Protein AF-A0A519LI03-F1 (afdb_monomer)

Radius of gyration: 17.53 Å; Cα contacts (8 Å, |Δi|>4): 211; chains: 1; bounding box: 43×40×38 Å

Secondary structure (DSSP, 8-state):
-------EEESS--HHHHHHHHHHHHHHHTS---EEEESSSPPPHHHHHHTT--EEEE-----TT-TT-------SPEEETTEEEEPPPB-TTT--B--HHHHHHS-HHHHHHHHHHHHTTSS-------GGGGS-TTTTT----HHHHTT-THHHHHHHHHHHHHHHHTT-----HHHHH-

Foldseek 3Di:
DPPAADEAEDDPDDLVVCLVVQVVVCVVVVDHHQEYEYEDDDDDPVSVVVSRHQEYEYDDDPVVPDPPDQPPDDQDFDADPRHTYHYFDAQPPVRHTLEQLCLQPDDLVVVVVSQVNSVVPHVHHDHDHDPQQQDQCVVVVPPDDPSSNRCGHPSSVVSVVVNVVVCVVVVPDDDHPVVVVD

pLDDT: mean 86.94, std 11.8, range [45.0, 97.75]

Sequence (182 aa):
AQGHEIAFYNKNSSSSQIEETKRSAEDFLEKQIRGIRQKEFKIGESDLKLMGFNYISNIDHADILFPFKRLKRDSAITEENGISIVPESISPYSQLPYNDFVFQALPMKYYQNMVFETLKKDDFVLVYLDVWQFTDVKKYNFKVPFFRSLNCGKRMEDKLEAFLNWINENEMATSRMKDYIF

Mean predicted aligned error: 5.95 Å

Solvent-accessible surface area (backbone atoms only — not comparable to full-atom values): 11059 Å² total; per-residue (Å²): 134,89,80,74,86,65,60,48,76,45,83,70,69,54,73,68,57,50,48,54,50,47,51,55,49,27,67,74,65,75,43,89,56,42,37,38,31,30,50,86,52,73,77,58,65,70,61,43,43,76,71,53,36,46,33,39,35,47,50,69,88,76,63,85,84,51,96,80,63,82,75,85,77,62,78,64,72,44,73,54,99,84,27,39,38,40,53,60,36,56,25,82,83,82,68,45,54,42,37,43,65,49,65,52,70,49,58,66,71,61,51,54,50,41,52,55,60,25,54,75,76,35,96,64,79,59,74,48,78,58,76,71,45,54,41,51,47,75,84,69,67,55,94,63,60,68,82,77,58,49,56,34,8,71,56,33,48,57,50,50,50,54,50,53,50,50,38,58,77,66,70,54,89,83,76,54,70,72,71,70,78,102

Nearest PDB structures (foldseek):
  6b1n-assembly2_B  TM=5.420E-01  e=1.188E+00  Homo sapiens
  7z3o-assembly1_D  TM=5.474E-01  e=1.756E+00  Thermochaetoides thermophila DSM 1495
  5ey4-assembly1_A  TM=4.802E-01  e=1.444E+00  Homo sapiens
  8vaj-assembly1_A  TM=5.084E-01  e=3.597E+00  Homo sapiens
  6lg0-assembly1_B  TM=4.317E-01  e=7.863E+00  Scutellaria baicalensis

Structure (mmCIF, N/CA/C/O backbone):
data_AF-A0A519LI03-F1
#
_entry.id   AF-A0A519LI03-F1
#
loop_
_atom_site.group_PDB
_atom_site.id
_atom_site.type_symbol
_atom_site.label_atom_id
_atom_site.label_alt_id
_atom_site.label_comp_id
_atom_site.label_asym_id
_atom_site.label_entity_id
_atom_site.label_seq_id
_atom_site.pdbx_PDB_ins_code
_atom_site.Cartn_x
_atom_site.Cartn_y
_atom_site.Cartn_z
_atom_site.occupancy
_atom_site.B_iso_or_equiv
_atom_site.auth_seq_id
_atom_site.auth_comp_id
_atom_site.auth_asym_id
_atom_site.auth_atom_id
_atom_site.pdbx_PDB_model_num
ATOM 1 N N . ALA A 1 1 ? -16.200 7.951 -8.252 1.00 62.25 1 ALA A N 1
ATOM 2 C CA . ALA A 1 1 ? -16.730 7.394 -9.517 1.00 62.25 1 ALA A CA 1
ATOM 3 C C . ALA A 1 1 ? -16.128 6.026 -9.872 1.00 62.25 1 ALA A C 1
ATOM 5 O O . ALA A 1 1 ? -16.895 5.113 -10.113 1.00 62.25 1 ALA A O 1
ATOM 6 N N . GLN A 1 2 ? -14.804 5.828 -9.827 1.00 86.38 2 GLN A N 1
ATOM 7 C CA . GLN A 1 2 ? -14.123 4.604 -10.310 1.00 86.38 2 GLN A CA 1
ATOM 8 C C . GLN A 1 2 ? -14.175 3.365 -9.381 1.00 86.38 2 GLN A C 1
ATOM 10 O O . GLN A 1 2 ? -13.392 2.439 -9.524 1.00 86.38 2 GLN A O 1
ATOM 15 N N . GLY A 1 3 ? -15.050 3.344 -8.372 1.00 87.19 3 GLY A N 1
ATOM 16 C CA . GLY A 1 3 ? -15.191 2.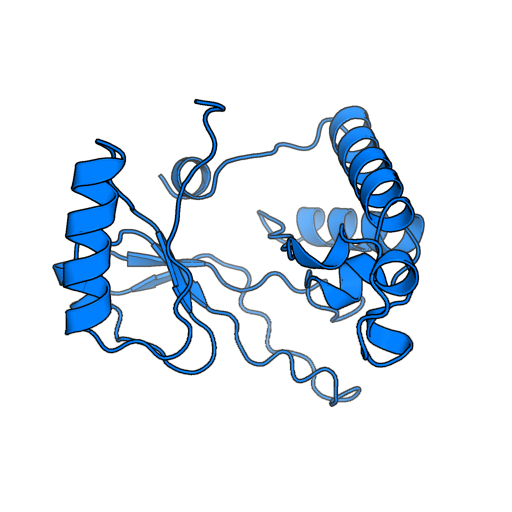184 -7.474 1.00 87.19 3 GLY A CA 1
ATOM 17 C C . GLY A 1 3 ? -14.044 1.922 -6.480 1.00 87.19 3 GLY A C 1
ATOM 18 O O . GLY A 1 3 ? -14.178 1.003 -5.669 1.00 87.19 3 GLY A O 1
ATOM 19 N N . HIS A 1 4 ? -12.969 2.722 -6.489 1.00 91.75 4 HIS A N 1
ATOM 20 C CA . HIS A 1 4 ? -11.888 2.636 -5.500 1.00 91.75 4 HIS A CA 1
ATOM 21 C C . HIS A 1 4 ? -12.377 2.931 -4.078 1.00 91.75 4 HIS A C 1
ATOM 23 O O . HIS A 1 4 ? -13.255 3.773 -3.859 1.00 91.75 4 HIS A O 1
ATOM 29 N N . GLU A 1 5 ? -11.790 2.220 -3.120 1.00 93.38 5 GLU A N 1
ATOM 30 C CA . GLU A 1 5 ? -11.959 2.490 -1.698 1.00 93.38 5 GLU A CA 1
ATOM 31 C C . GLU A 1 5 ? -11.186 3.750 -1.294 1.00 93.38 5 GLU A C 1
ATOM 33 O O . GLU A 1 5 ? -10.106 4.022 -1.814 1.00 93.38 5 GLU A O 1
ATOM 38 N N . ILE A 1 6 ? -11.754 4.510 -0.357 1.00 93.75 6 ILE A N 1
ATOM 39 C CA . ILE A 1 6 ? -11.100 5.654 0.270 1.00 93.75 6 ILE A CA 1
ATOM 40 C C . ILE A 1 6 ? -10.885 5.289 1.735 1.00 93.75 6 ILE A C 1
ATOM 42 O O . ILE A 1 6 ? -11.835 4.959 2.442 1.00 93.75 6 ILE A O 1
ATOM 46 N N . ALA A 1 7 ? -9.630 5.352 2.163 1.00 94.50 7 ALA A N 1
ATOM 47 C CA . ALA A 1 7 ? -9.194 5.129 3.532 1.00 94.50 7 ALA A CA 1
ATOM 48 C C . ALA A 1 7 ? -8.332 6.311 3.982 1.00 94.50 7 ALA A C 1
ATOM 50 O O . ALA A 1 7 ? -7.763 7.035 3.159 1.00 94.50 7 ALA A O 1
ATOM 51 N N . PHE A 1 8 ? -8.242 6.519 5.289 1.00 94.75 8 PHE A N 1
ATOM 52 C CA . PHE A 1 8 ? -7.463 7.617 5.850 1.00 94.75 8 PHE A CA 1
ATOM 53 C C . PHE A 1 8 ? -5.985 7.261 5.948 1.00 94.75 8 PHE A C 1
ATOM 55 O O . PHE A 1 8 ? -5.628 6.117 6.211 1.00 94.75 8 PHE A O 1
ATOM 62 N N . TYR A 1 9 ? -5.121 8.258 5.779 1.00 92.19 9 TYR A N 1
ATOM 63 C CA . TYR A 1 9 ? -3.693 8.143 6.055 1.00 92.19 9 TYR A CA 1
ATOM 64 C C . TYR A 1 9 ? -3.311 9.160 7.129 1.00 92.19 9 TYR A C 1
ATOM 66 O O . TYR A 1 9 ? -3.326 10.367 6.883 1.00 92.19 9 TYR A O 1
ATOM 74 N N . ASN A 1 10 ? -2.994 8.679 8.330 1.00 90.50 10 ASN A N 1
ATOM 75 C CA . ASN A 1 10 ? -2.644 9.533 9.457 1.00 90.50 10 ASN A CA 1
ATOM 76 C C . ASN A 1 10 ? -1.170 9.941 9.400 1.00 90.50 10 ASN A C 1
ATOM 78 O O . ASN A 1 10 ? -0.269 9.105 9.520 1.00 90.50 10 ASN A O 1
ATOM 82 N N . LYS A 1 11 ? -0.935 11.250 9.298 1.00 83.44 11 LYS A N 1
ATOM 83 C CA . LYS A 1 11 ? 0.391 11.869 9.328 1.00 83.44 11 LYS A CA 1
ATOM 84 C C . LYS A 1 11 ? 0.469 12.871 10.483 1.00 83.44 11 LYS A C 1
ATOM 86 O O . LYS A 1 11 ? 0.587 14.071 10.261 1.00 83.44 11 LYS A O 1
ATOM 91 N N . ASN A 1 12 ? 0.415 12.347 11.708 1.00 86.50 12 ASN A N 1
ATOM 92 C CA . ASN A 1 12 ? 0.531 13.097 12.966 1.00 86.50 12 ASN A CA 1
ATOM 93 C C . ASN A 1 12 ? -0.659 14.024 13.269 1.00 86.50 12 ASN A C 1
ATOM 95 O O . ASN A 1 12 ? -0.479 15.135 13.764 1.00 86.50 12 ASN A O 1
ATOM 99 N N . SER A 1 13 ? -1.875 13.560 12.984 1.00 87.69 13 SER A N 1
ATOM 100 C CA . SER A 1 13 ? -3.117 14.245 13.355 1.00 87.69 13 SER A CA 1
ATOM 101 C C . SER A 1 13 ? -3.612 13.804 14.733 1.00 87.69 13 SER A C 1
ATOM 103 O O . SER A 1 13 ? -3.406 12.658 15.144 1.00 87.69 13 SER A O 1
ATOM 105 N N . SER A 1 14 ? -4.285 14.709 15.447 1.00 90.06 14 SER A N 1
ATOM 106 C CA . SER A 1 14 ? -4.939 14.383 16.717 1.00 90.06 14 SER A CA 1
ATOM 107 C C . SER A 1 14 ? -6.225 13.574 16.500 1.00 90.06 14 SER A C 1
ATOM 109 O O . SER A 1 14 ? -6.810 13.584 15.417 1.00 90.06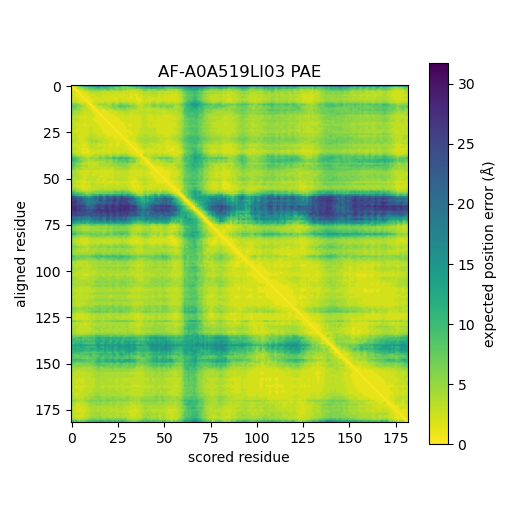 14 SER A O 1
ATOM 111 N N . SER A 1 15 ? -6.689 12.903 17.558 1.00 90.12 15 SER A N 1
ATOM 112 C CA . SER A 1 15 ? -7.949 12.144 17.563 1.00 90.12 15 SER A CA 1
ATOM 113 C C . SER A 1 15 ? -9.146 12.995 17.103 1.00 90.12 15 SER A C 1
ATOM 115 O O . SER A 1 15 ? -9.836 12.631 16.154 1.00 90.12 15 SER A O 1
ATOM 117 N N . SER A 1 16 ? -9.300 14.199 17.665 1.00 91.31 16 SER A N 1
ATOM 118 C CA . SER A 1 16 ? -10.381 15.125 17.294 1.00 91.31 16 SER A CA 1
ATOM 119 C C . SER A 1 16 ? -10.297 15.594 15.837 1.00 91.31 16 SER A C 1
ATOM 121 O O . SER A 1 16 ? -11.322 15.677 15.165 1.00 91.31 16 SER A O 1
ATOM 123 N N . GLN A 1 17 ? -9.088 15.850 15.319 1.00 93.12 17 GLN A N 1
ATOM 124 C CA . GLN A 1 17 ? -8.913 16.242 13.917 1.00 93.12 17 GLN A CA 1
ATOM 125 C C . GLN A 1 17 ? -9.329 15.121 12.965 1.00 93.12 17 GLN A C 1
ATOM 127 O O . GLN A 1 17 ? -9.935 15.388 11.928 1.00 93.12 17 GLN A O 1
ATOM 132 N N . ILE A 1 18 ? -8.998 13.871 13.300 1.00 93.50 18 ILE A N 1
ATOM 133 C CA . ILE A 1 18 ? -9.370 12.714 12.484 1.00 93.50 18 ILE A CA 1
ATOM 134 C C . ILE A 1 18 ? -10.880 12.526 12.481 1.00 93.50 18 ILE A C 1
ATOM 136 O O . ILE A 1 18 ? -11.438 12.315 11.410 1.00 93.50 18 ILE A O 1
ATOM 140 N N . GLU A 1 19 ? -11.538 12.651 13.629 1.00 93.81 19 GLU A N 1
ATOM 141 C CA . GLU A 1 19 ? -12.992 12.530 13.733 1.00 93.81 19 GLU A CA 1
ATOM 142 C C . GLU A 1 19 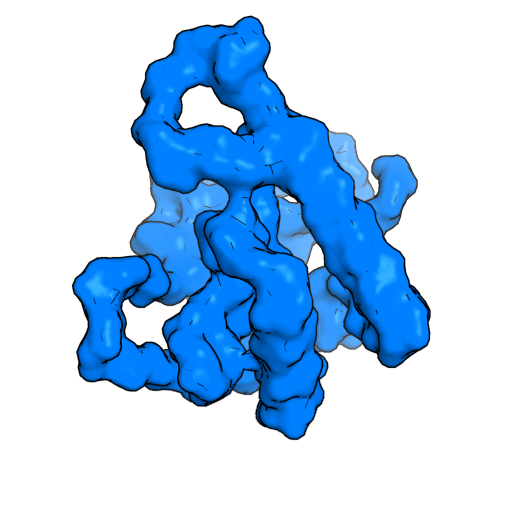? -13.723 13.610 12.915 1.00 93.81 19 GLU A C 1
ATOM 144 O O . GLU A 1 19 ? -14.582 13.289 12.090 1.00 93.81 19 GLU A O 1
ATOM 149 N N . GLU A 1 20 ? -13.334 14.881 13.062 1.00 94.81 20 GLU A N 1
ATOM 150 C CA . GLU A 1 20 ? -13.921 15.998 12.307 1.00 94.81 20 GLU A CA 1
ATOM 151 C C . GLU A 1 20 ? -13.685 15.853 10.795 1.00 94.81 20 GLU A C 1
ATOM 153 O O . GLU A 1 20 ? -14.598 16.046 9.982 1.00 94.81 20 GLU A O 1
ATOM 158 N N . THR A 1 21 ? -12.467 15.457 10.412 1.00 94.81 21 THR A N 1
ATOM 159 C CA . THR A 1 21 ? -12.111 15.233 9.006 1.00 94.81 21 THR A CA 1
ATOM 160 C C . THR A 1 21 ? -12.859 14.033 8.438 1.00 94.81 21 THR A C 1
ATOM 162 O O . THR A 1 21 ? -13.324 14.098 7.302 1.00 94.81 21 THR A O 1
ATOM 165 N N . LYS A 1 22 ? -13.010 12.950 9.212 1.00 95.25 22 LYS A N 1
ATOM 166 C CA . LYS A 1 22 ? -13.766 11.754 8.823 1.00 95.25 22 LYS A CA 1
ATOM 167 C C . LYS A 1 22 ? -15.208 12.119 8.543 1.00 95.25 22 LYS A C 1
ATOM 169 O O . LYS A 1 22 ? -15.672 11.855 7.442 1.00 95.25 22 LYS A O 1
ATOM 174 N N . ARG A 1 23 ? -15.865 12.809 9.474 1.00 95.00 23 ARG A N 1
ATOM 175 C CA . ARG A 1 23 ? -17.242 13.271 9.292 1.00 95.00 23 ARG A CA 1
ATOM 176 C C . ARG A 1 23 ? -17.387 14.133 8.037 1.00 95.00 23 ARG A C 1
ATOM 178 O O . ARG A 1 23 ? -18.213 13.832 7.188 1.00 95.00 23 ARG A O 1
ATOM 185 N N . SER A 1 24 ? -16.529 15.139 7.877 1.00 95.94 24 SER A N 1
ATOM 186 C CA . SER A 1 24 ? -16.571 16.033 6.711 1.00 95.94 24 SER A CA 1
ATOM 187 C C . SER A 1 24 ? -16.329 15.289 5.391 1.00 95.94 24 SER A C 1
ATOM 189 O O . SER A 1 24 ? -16.964 15.585 4.380 1.00 95.94 24 SER A O 1
ATOM 191 N N . ALA A 1 25 ? -15.413 14.318 5.385 1.00 95.19 25 ALA A N 1
ATOM 192 C CA . ALA A 1 25 ? -15.115 13.506 4.211 1.00 95.19 25 ALA A CA 1
ATOM 193 C C . ALA A 1 25 ? -16.252 12.528 3.887 1.00 95.19 25 ALA A C 1
ATOM 195 O O . ALA A 1 25 ? -16.589 12.376 2.718 1.00 95.19 25 ALA A O 1
ATOM 196 N N . GLU A 1 26 ? -16.850 11.886 4.890 1.00 95.56 26 GLU A N 1
ATOM 197 C CA . GLU A 1 26 ? -18.001 10.991 4.721 1.00 95.56 26 GLU A CA 1
ATOM 198 C C . GLU A 1 26 ? -19.232 11.758 4.219 1.00 95.56 26 GLU A C 1
ATOM 200 O O . GLU A 1 26 ? -19.890 11.283 3.292 1.00 95.56 26 GLU A O 1
ATOM 205 N N . ASP A 1 27 ? -19.477 12.962 4.747 1.00 96.06 27 ASP A N 1
ATOM 206 C CA . ASP A 1 27 ? -20.540 13.868 4.295 1.00 96.06 27 ASP A CA 1
ATOM 207 C C . ASP A 1 27 ? -20.319 14.298 2.833 1.00 96.06 27 ASP A C 1
ATOM 209 O O . ASP A 1 27 ? -21.246 14.279 2.027 1.00 96.06 27 ASP A O 1
ATOM 213 N N . PHE A 1 28 ? -19.081 14.638 2.457 1.00 94.94 28 PHE A N 1
ATOM 214 C CA . PHE A 1 28 ? -18.741 15.036 1.086 1.00 94.94 28 PHE A CA 1
ATOM 215 C C . PHE A 1 28 ? -18.779 13.871 0.084 1.00 94.94 28 PHE A C 1
ATOM 217 O O . PHE A 1 28 ? -19.153 14.050 -1.075 1.00 94.94 28 PHE A O 1
ATOM 224 N N . LEU A 1 29 ? -18.336 12.682 0.499 1.00 92.50 29 LEU A N 1
ATOM 225 C CA . LEU A 1 29 ? -18.250 11.498 -0.361 1.00 92.50 29 LEU A CA 1
ATOM 226 C C . LEU A 1 29 ? -19.555 10.700 -0.412 1.00 92.50 29 LEU A C 1
ATOM 228 O O . LEU A 1 29 ? -19.657 9.793 -1.245 1.00 92.50 29 LEU A O 1
ATOM 232 N N . GLU A 1 30 ? -20.491 10.992 0.496 1.00 93.00 30 GLU A N 1
ATOM 233 C CA . GLU A 1 30 ? -21.720 10.231 0.755 1.00 93.00 30 GLU A CA 1
ATOM 234 C C . GLU A 1 30 ? -21.436 8.734 0.979 1.00 93.00 30 GLU A C 1
ATOM 236 O O . GLU A 1 30 ? -22.182 7.843 0.560 1.00 93.00 30 GLU A O 1
ATOM 241 N N . LYS A 1 31 ? -20.286 8.432 1.593 1.00 91.06 31 LYS A N 1
ATOM 242 C CA . LYS A 1 31 ? -19.770 7.071 1.779 1.00 91.06 31 LYS A CA 1
ATOM 243 C C . LYS A 1 31 ? -19.022 6.956 3.087 1.00 91.06 31 LYS A C 1
ATOM 245 O O . LYS A 1 31 ? -18.234 7.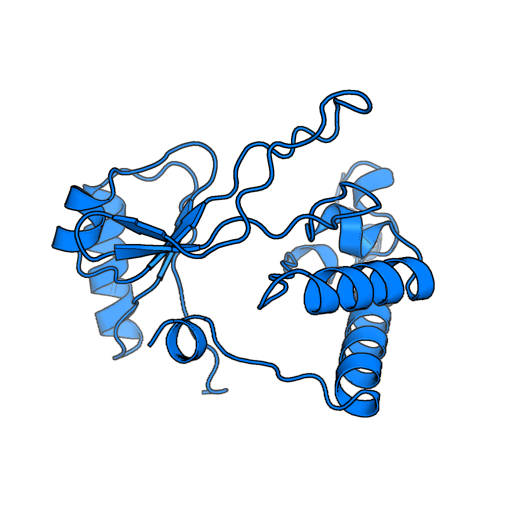826 3.424 1.00 91.06 31 LYS A O 1
ATOM 250 N N . GLN A 1 32 ? -19.198 5.817 3.749 1.00 92.00 32 GLN A N 1
ATOM 251 C CA . GLN A 1 32 ? -18.451 5.487 4.955 1.00 92.00 32 GLN A CA 1
ATOM 252 C C . GLN A 1 32 ? -16.990 5.160 4.649 1.00 92.00 32 GLN A C 1
ATOM 254 O O . GLN A 1 32 ? -16.685 4.418 3.707 1.00 92.00 32 GLN A O 1
ATOM 259 N N . ILE A 1 33 ? -16.107 5.655 5.506 1.00 94.88 33 ILE A N 1
ATOM 260 C CA . ILE A 1 33 ? -14.671 5.406 5.486 1.00 94.88 33 ILE A CA 1
ATOM 261 C C . ILE A 1 33 ? -14.362 4.413 6.600 1.00 94.88 33 ILE A C 1
ATOM 263 O O . ILE A 1 33 ? -14.460 4.724 7.785 1.00 94.88 33 ILE A O 1
ATOM 267 N N . ARG A 1 34 ? -13.996 3.195 6.198 1.00 94.06 34 ARG A N 1
ATOM 268 C CA . ARG A 1 34 ? -13.829 2.046 7.103 1.00 94.06 34 ARG A CA 1
ATOM 269 C C . ARG A 1 34 ? -12.386 1.799 7.527 1.00 94.06 34 ARG A C 1
ATOM 271 O O . ARG A 1 34 ? -12.153 1.078 8.490 1.00 94.06 34 ARG A O 1
ATOM 278 N N . GLY A 1 35 ? -11.431 2.378 6.808 1.00 94.69 35 GLY A N 1
ATOM 279 C CA . GLY A 1 35 ? -10.012 2.104 6.978 1.00 94.69 35 GLY A CA 1
ATOM 280 C C . GLY A 1 35 ? -9.205 3.312 7.401 1.00 94.69 35 GLY A C 1
ATOM 281 O O . GLY A 1 35 ? -9.437 4.425 6.919 1.00 94.69 35 GLY A O 1
ATOM 282 N N . ILE A 1 36 ? -8.188 3.067 8.220 1.00 94.38 36 ILE A N 1
ATOM 283 C CA . ILE A 1 36 ? -7.137 4.038 8.515 1.00 94.38 36 ILE A CA 1
ATOM 284 C C . ILE A 1 36 ? -5.761 3.378 8.441 1.00 94.38 36 ILE A C 1
ATOM 286 O O . ILE A 1 36 ? -5.552 2.261 8.906 1.00 94.38 36 ILE A O 1
ATOM 290 N N . ARG A 1 37 ? -4.801 4.081 7.844 1.00 92.06 37 ARG A N 1
ATOM 291 C CA . ARG A 1 37 ? -3.392 3.708 7.810 1.00 92.06 37 ARG A CA 1
ATOM 292 C C . ARG A 1 37 ? -2.587 4.680 8.653 1.00 92.06 37 ARG A C 1
ATOM 294 O O . ARG A 1 37 ? -2.738 5.891 8.502 1.00 92.06 37 ARG A O 1
ATOM 301 N N . GLN A 1 38 ? -1.744 4.166 9.539 1.00 89.88 38 GLN A N 1
ATOM 302 C CA . GLN A 1 38 ? -0.973 4.976 10.487 1.00 89.88 38 GLN A CA 1
ATOM 303 C C . GLN A 1 38 ? 0.516 4.653 10.378 1.00 89.88 38 GLN A C 1
ATOM 305 O O . GLN A 1 38 ? 0.885 3.544 9.997 1.00 89.88 38 GLN A O 1
ATOM 310 N N . LYS A 1 39 ? 1.374 5.633 10.681 1.00 82.88 39 LYS A N 1
ATOM 311 C CA . LYS A 1 39 ? 2.835 5.487 10.608 1.00 82.88 39 LYS A CA 1
ATOM 312 C C . LYS A 1 39 ? 3.497 5.738 11.964 1.00 82.88 39 LYS A C 1
ATOM 314 O O . LYS A 1 39 ? 3.651 4.812 12.746 1.00 82.88 39 LYS A O 1
ATOM 319 N N . GLU A 1 40 ? 3.868 6.986 12.247 1.00 77.44 40 GLU A N 1
ATOM 320 C CA . GLU A 1 40 ? 4.606 7.359 13.464 1.00 77.44 40 GLU A CA 1
ATOM 321 C C . GLU A 1 40 ? 3.661 7.611 14.644 1.00 77.44 40 GLU A C 1
ATOM 323 O O . GLU A 1 40 ? 3.828 7.033 15.714 1.00 77.44 40 GLU A O 1
ATOM 328 N N . PHE A 1 41 ? 2.634 8.442 14.445 1.00 80.88 41 PHE A N 1
ATOM 329 C CA . PHE A 1 41 ? 1.618 8.702 15.460 1.00 80.88 41 PHE A CA 1
ATOM 330 C C . PHE A 1 41 ? 0.447 7.724 15.318 1.00 80.88 41 PHE A C 1
ATOM 332 O O . PHE A 1 41 ? -0.359 7.820 14.383 1.00 80.88 41 PHE A O 1
ATOM 339 N N . LYS A 1 42 ? 0.369 6.774 16.251 1.00 85.50 42 LYS A N 1
ATOM 340 C CA . LYS A 1 42 ? -0.690 5.765 16.317 1.00 85.50 42 LYS A CA 1
ATOM 341 C C . LYS A 1 42 ? -1.732 6.176 17.353 1.00 85.50 42 LYS A C 1
ATOM 343 O O . LYS A 1 42 ? -1.400 6.510 18.487 1.00 85.50 42 LYS A O 1
ATOM 348 N N . ILE A 1 43 ? -2.987 6.155 16.933 1.00 87.31 43 ILE A N 1
ATOM 349 C CA . ILE A 1 43 ? -4.150 6.272 17.817 1.00 87.31 43 ILE A CA 1
ATOM 350 C C . ILE A 1 43 ? -4.538 4.858 18.230 1.00 87.31 43 ILE A C 1
ATOM 352 O O . ILE A 1 43 ? -4.464 3.951 17.405 1.00 87.31 43 ILE A O 1
ATOM 356 N N . GLY A 1 44 ? -4.923 4.671 19.491 1.00 87.81 44 GLY A N 1
ATOM 357 C CA . GLY A 1 44 ? -5.328 3.360 19.988 1.00 87.81 44 GLY A CA 1
ATOM 358 C C . GLY A 1 44 ? -6.546 2.811 19.243 1.00 87.81 44 GLY A C 1
ATOM 359 O O . GLY A 1 44 ? -7.437 3.564 18.844 1.00 87.81 44 GLY A O 1
ATOM 360 N N . GLU A 1 45 ? -6.609 1.489 19.086 1.00 89.38 45 GLU A N 1
ATOM 361 C CA . GLU A 1 45 ? -7.712 0.815 18.385 1.00 89.38 45 GLU A CA 1
ATOM 362 C C . GLU A 1 45 ? -9.076 1.141 18.992 1.00 89.38 45 GLU A C 1
ATOM 364 O O . GLU A 1 45 ? -10.034 1.366 18.260 1.00 89.38 45 GLU A O 1
ATOM 369 N N . SER A 1 46 ? -9.168 1.220 20.323 1.00 89.62 46 SER A N 1
ATOM 370 C CA . SER A 1 46 ? -10.416 1.547 21.019 1.00 89.62 46 SER A CA 1
ATOM 371 C C . SER A 1 46 ? -10.995 2.887 20.565 1.00 89.62 46 SER A C 1
ATOM 373 O O . SER A 1 46 ? -12.188 2.974 20.282 1.00 89.62 46 SER A O 1
ATOM 375 N N . ASP A 1 47 ? -10.152 3.913 20.429 1.00 91.06 47 ASP A N 1
ATOM 376 C CA . ASP A 1 47 ? -10.576 5.242 19.982 1.00 91.06 47 ASP A CA 1
ATOM 377 C C . ASP A 1 47 ? -10.980 5.213 18.504 1.00 91.06 47 ASP A C 1
ATOM 379 O O . ASP A 1 47 ? -12.009 5.767 18.118 1.00 91.06 47 ASP A O 1
ATOM 383 N N . LEU A 1 48 ? -10.212 4.508 17.668 1.00 92.06 48 LEU A N 1
ATOM 384 C CA . LEU A 1 48 ? -10.528 4.349 16.246 1.00 92.06 48 LEU A CA 1
ATOM 385 C C . LEU A 1 48 ? -11.837 3.580 16.031 1.00 92.06 48 LEU A C 1
ATOM 387 O O . LEU A 1 48 ? -12.594 3.892 15.108 1.00 92.06 48 LEU A O 1
ATOM 391 N N . LYS A 1 49 ? -12.153 2.629 16.911 1.00 91.62 49 LYS A N 1
ATOM 392 C CA . LYS A 1 49 ? -13.424 1.904 16.880 1.00 91.62 49 LYS A CA 1
ATOM 393 C C . LYS A 1 49 ? -14.591 2.816 17.210 1.00 91.62 49 LYS A C 1
ATOM 395 O O . LYS A 1 49 ? -15.618 2.747 16.539 1.00 91.62 49 LYS A O 1
ATOM 400 N N . LEU A 1 50 ? -14.430 3.689 18.205 1.00 91.94 50 LEU A N 1
ATOM 401 C CA . LEU A 1 50 ? -15.442 4.691 18.550 1.00 91.94 50 LEU A CA 1
ATOM 402 C C . LEU A 1 50 ? -15.698 5.662 17.388 1.00 91.94 50 LEU A C 1
ATOM 404 O O . LEU A 1 50 ? -16.841 6.052 17.169 1.00 91.94 50 LEU A O 1
ATOM 408 N N . MET A 1 51 ? -14.676 5.970 16.584 1.00 92.19 51 MET A N 1
ATOM 409 C CA . MET A 1 51 ? -14.816 6.762 15.351 1.00 92.19 51 MET A CA 1
ATOM 410 C C . MET A 1 51 ? -15.464 5.992 14.185 1.00 92.19 51 MET A C 1
ATOM 412 O O . MET A 1 51 ? -15.740 6.574 13.131 1.00 92.19 51 MET A O 1
ATOM 416 N N . GLY A 1 52 ? -15.701 4.687 14.336 1.00 91.81 52 GLY A N 1
ATOM 417 C CA . GLY A 1 52 ? -16.306 3.833 13.315 1.00 91.81 52 GLY A CA 1
ATOM 418 C C . GLY A 1 52 ? -15.331 3.332 12.248 1.00 91.81 52 GLY A C 1
ATOM 419 O O . GLY A 1 52 ? -15.763 3.066 11.128 1.00 91.81 52 GLY A O 1
ATOM 420 N N . PHE A 1 53 ? -14.034 3.227 12.556 1.00 94.62 53 PHE A N 1
ATOM 421 C CA . PHE A 1 53 ? -13.105 2.462 11.721 1.00 94.62 53 PHE A CA 1
ATOM 422 C C . PHE A 1 53 ? -13.249 0.961 11.997 1.00 94.62 53 PHE A C 1
ATOM 424 O O . PHE A 1 53 ? -13.444 0.533 13.133 1.00 94.62 53 PHE A O 1
ATOM 431 N N . ASN A 1 54 ? -13.129 0.164 10.941 1.00 94.19 54 ASN A N 1
ATOM 432 C CA . ASN A 1 54 ? -13.263 -1.288 10.968 1.00 94.19 54 ASN A CA 1
ATOM 433 C C . ASN A 1 54 ? -11.912 -1.997 10.854 1.00 94.19 54 ASN A C 1
ATOM 435 O O . ASN A 1 54 ? -11.758 -3.108 11.357 1.00 94.19 54 ASN A O 1
ATOM 439 N N . TYR A 1 55 ? -10.947 -1.375 10.174 1.00 94.56 55 TYR A N 1
ATOM 440 C CA . TYR A 1 55 ? -9.611 -1.931 10.034 1.00 94.56 55 TYR A CA 1
ATOM 441 C C . TYR A 1 55 ? -8.527 -0.859 10.128 1.00 94.56 55 TYR A C 1
ATOM 443 O O . TYR A 1 55 ? -8.723 0.301 9.740 1.00 94.56 55 TYR A O 1
ATOM 451 N N . ILE A 1 56 ? -7.360 -1.277 10.612 1.00 93.38 56 ILE A N 1
ATOM 452 C CA . ILE A 1 56 ? -6.159 -0.453 10.726 1.00 93.38 56 ILE A CA 1
ATOM 453 C C . ILE A 1 56 ? -5.039 -1.130 9.949 1.00 93.38 56 ILE A C 1
ATOM 455 O O . ILE A 1 56 ? -4.795 -2.319 10.116 1.00 93.38 56 ILE A O 1
ATOM 459 N N . SER A 1 57 ? -4.325 -0.373 9.121 1.00 90.62 57 SER A N 1
ATOM 460 C CA . SER A 1 57 ? 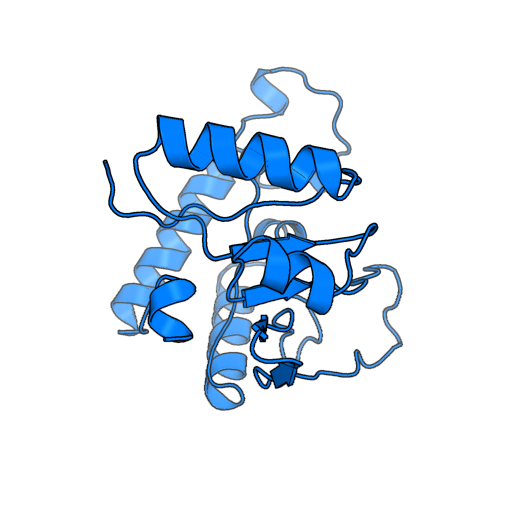-3.062 -0.822 8.531 1.00 90.62 57 SER A CA 1
ATOM 461 C C . SER A 1 57 ? -1.923 -0.012 9.135 1.00 90.62 57 SER A C 1
ATOM 463 O O . SER A 1 57 ? -1.822 1.193 8.913 1.00 90.62 57 SER A O 1
ATOM 465 N N . ASN A 1 58 ? -1.066 -0.641 9.929 1.00 84.56 58 ASN A N 1
ATOM 466 C CA . ASN A 1 58 ? 0.073 0.052 10.523 1.00 84.56 58 ASN A CA 1
ATOM 467 C C . ASN A 1 58 ? 1.301 -0.081 9.621 1.00 84.56 58 ASN A C 1
ATOM 469 O O . ASN A 1 58 ? 1.619 -1.160 9.129 1.00 84.56 58 ASN A O 1
ATOM 473 N N . ILE A 1 59 ? 1.997 1.033 9.401 1.00 75.69 59 ILE A N 1
ATOM 474 C CA . ILE A 1 59 ? 3.340 1.034 8.822 1.00 75.69 59 ILE A CA 1
ATOM 475 C C . ILE A 1 59 ? 4.301 0.893 9.992 1.00 75.69 59 ILE A C 1
ATOM 477 O O . ILE A 1 59 ? 4.683 1.883 10.619 1.00 75.69 59 ILE A O 1
ATOM 481 N N . ASP A 1 60 ? 4.646 -0.346 10.315 1.00 66.44 60 ASP A N 1
ATOM 482 C CA . ASP A 1 60 ? 5.696 -0.603 11.287 1.00 66.44 60 ASP A CA 1
ATOM 483 C C . ASP A 1 60 ? 7.053 -0.237 10.691 1.00 66.44 60 ASP A C 1
ATOM 485 O O . ASP A 1 60 ? 7.245 -0.282 9.479 1.00 66.44 60 ASP A O 1
ATOM 489 N N . HIS A 1 61 ? 7.974 0.220 11.545 1.00 54.34 61 HIS A N 1
ATOM 490 C CA . HIS A 1 61 ? 9.268 0.774 11.152 1.00 54.34 61 HIS A CA 1
ATOM 491 C C . HIS A 1 61 ? 10.071 -0.194 10.270 1.00 54.34 61 HIS A C 1
ATOM 493 O O . HIS A 1 61 ? 10.925 -0.944 10.743 1.00 54.34 61 HIS A O 1
ATOM 499 N N . ALA A 1 62 ? 9.866 -0.107 8.959 1.00 47.41 62 ALA A N 1
ATOM 500 C CA . ALA A 1 62 ? 10.817 -0.529 7.953 1.00 47.41 62 ALA A CA 1
ATOM 501 C C . ALA A 1 62 ? 11.956 0.499 7.929 1.00 47.41 62 ALA A C 1
ATOM 503 O O . ALA A 1 62 ? 12.120 1.261 6.973 1.00 47.41 62 ALA A O 1
ATOM 504 N N . ASP A 1 63 ? 12.735 0.560 9.010 1.00 46.78 63 ASP A N 1
ATOM 505 C CA . ASP A 1 63 ? 14.022 1.239 8.986 1.00 46.78 63 ASP A CA 1
ATOM 506 C C . ASP A 1 63 ? 14.904 0.478 7.988 1.00 46.78 63 ASP A C 1
ATOM 508 O O . ASP A 1 63 ? 15.573 -0.502 8.320 1.00 46.78 63 ASP A O 1
ATOM 512 N N . ILE A 1 64 ? 14.905 0.952 6.737 1.00 46.09 64 ILE A N 1
ATOM 513 C CA . ILE A 1 64 ? 15.714 0.463 5.602 1.00 46.09 64 ILE A CA 1
ATOM 514 C C . ILE A 1 64 ? 17.217 0.371 5.961 1.00 46.09 64 ILE A C 1
ATOM 516 O O . ILE A 1 64 ? 17.999 -0.267 5.260 1.00 46.09 64 ILE A O 1
ATOM 520 N N . LEU A 1 65 ? 17.632 0.983 7.074 1.00 45.06 65 LEU A N 1
ATOM 521 C CA . LEU A 1 65 ? 19.000 1.035 7.575 1.00 45.06 65 LEU A CA 1
ATOM 522 C C . LEU A 1 65 ? 19.508 -0.230 8.289 1.00 45.06 65 LEU A C 1
ATOM 524 O O . LEU A 1 65 ? 20.685 -0.249 8.646 1.00 45.06 65 LEU A O 1
ATOM 528 N N . PHE A 1 66 ? 18.707 -1.283 8.487 1.00 45.00 66 PHE A N 1
ATOM 529 C CA . PHE A 1 66 ? 19.170 -2.483 9.206 1.00 45.00 66 PHE A CA 1
ATOM 530 C C . PHE A 1 66 ? 19.261 -3.748 8.334 1.00 45.00 66 PHE A C 1
ATOM 532 O O . PHE A 1 66 ? 18.366 -4.588 8.378 1.00 45.00 66 PHE A O 1
ATOM 539 N N . PRO A 1 67 ? 20.393 -3.984 7.640 1.00 45.41 67 PRO A N 1
ATOM 540 C CA . PRO A 1 67 ? 20.633 -5.213 6.871 1.00 45.41 67 PRO A CA 1
ATOM 541 C C . PRO A 1 67 ? 20.789 -6.492 7.724 1.00 45.41 67 PRO A C 1
ATOM 543 O O . PRO A 1 67 ? 21.036 -7.563 7.177 1.00 45.41 67 PRO A O 1
ATOM 546 N N . PHE A 1 68 ? 20.658 -6.410 9.055 1.00 47.41 68 PHE A N 1
ATOM 547 C CA . PHE A 1 68 ? 20.968 -7.515 9.975 1.00 47.41 68 PHE A CA 1
ATOM 548 C C . PHE A 1 68 ? 19.861 -7.875 10.975 1.00 47.41 68 PHE A C 1
ATOM 550 O O . PHE A 1 68 ? 20.025 -8.835 11.730 1.00 47.41 68 PHE A O 1
ATOM 557 N N . LYS A 1 69 ? 18.726 -7.163 11.001 1.00 49.62 69 LYS A N 1
ATOM 558 C CA . LYS A 1 69 ? 17.569 -7.604 11.793 1.00 49.62 69 LYS A CA 1
ATOM 559 C C . LYS A 1 69 ? 16.649 -8.421 10.898 1.00 49.62 69 LYS A C 1
ATOM 561 O O . LYS A 1 69 ? 16.063 -7.882 9.969 1.00 49.62 69 LYS A O 1
ATOM 566 N N . ARG A 1 70 ? 16.478 -9.707 11.225 1.00 52.25 70 ARG A N 1
ATOM 567 C CA . ARG A 1 70 ? 15.311 -10.467 10.764 1.00 52.25 70 ARG A CA 1
ATOM 568 C C . ARG A 1 70 ? 14.081 -9.691 11.223 1.00 52.25 70 ARG A C 1
ATOM 570 O O . ARG A 1 70 ? 13.830 -9.629 12.427 1.00 52.25 70 ARG A O 1
ATOM 577 N N . LEU A 1 71 ? 13.374 -9.058 10.291 1.00 57.38 71 LEU A N 1
ATOM 578 C CA . LEU A 1 71 ? 12.097 -8.422 10.587 1.00 57.38 71 LEU A CA 1
ATOM 579 C C . LEU A 1 71 ? 11.187 -9.524 11.137 1.00 57.38 71 LEU A C 1
ATOM 581 O O . LEU A 1 71 ? 10.955 -10.535 10.470 1.00 57.38 71 LEU A O 1
ATOM 585 N N . LYS A 1 72 ? 10.773 -9.390 12.402 1.00 56.53 72 LYS A N 1
ATOM 586 C CA . LYS A 1 72 ? 9.793 -10.296 12.993 1.00 56.53 72 LYS A CA 1
ATOM 587 C C . LYS A 1 72 ? 8.508 -10.077 12.199 1.00 56.53 72 LYS A C 1
ATOM 589 O O . LYS A 1 72 ? 7.991 -8.967 12.172 1.00 56.53 72 LYS A O 1
ATOM 594 N N . ARG A 1 73 ? 8.106 -11.100 11.452 1.00 62.19 73 ARG A N 1
ATOM 595 C CA . ARG A 1 73 ? 7.028 -11.034 10.470 1.00 62.19 73 ARG A CA 1
ATOM 596 C C . ARG A 1 73 ? 5.773 -11.604 11.101 1.00 62.19 73 ARG A C 1
ATOM 598 O O . ARG A 1 73 ? 5.696 -12.817 11.276 1.00 62.19 73 ARG A O 1
ATOM 605 N N . ASP A 1 74 ? 4.819 -10.732 11.375 1.00 65.62 74 ASP A N 1
ATOM 606 C CA . ASP A 1 74 ? 3.437 -11.123 11.611 1.00 65.62 74 ASP A CA 1
ATOM 607 C C . ASP A 1 74 ? 2.697 -10.859 10.296 1.00 65.62 74 ASP A C 1
ATOM 609 O O . ASP A 1 74 ? 2.571 -9.715 9.881 1.00 65.62 74 ASP A O 1
ATOM 613 N N . SER A 1 75 ? 2.331 -11.913 9.561 1.00 72.56 75 SER A N 1
ATOM 614 C CA . SER A 1 75 ? 1.625 -11.798 8.270 1.00 72.56 75 SER A CA 1
ATOM 615 C C . SER A 1 75 ? 0.126 -12.080 8.369 1.00 72.56 75 SER A C 1
ATOM 617 O O . SER A 1 75 ? -0.611 -11.822 7.422 1.00 72.56 75 SER A O 1
ATOM 619 N N . ALA A 1 76 ? -0.330 -12.587 9.515 1.00 83.00 76 ALA A N 1
ATOM 620 C CA . ALA A 1 76 ? -1.739 -12.838 9.771 1.00 83.00 76 ALA A CA 1
ATOM 621 C C . ALA A 1 76 ? -2.460 -11.536 10.134 1.00 83.00 76 ALA A C 1
ATOM 623 O O . ALA A 1 76 ? -1.946 -10.731 10.911 1.00 83.00 76 ALA A O 1
ATOM 624 N N . ILE A 1 77 ? -3.671 -11.359 9.603 1.00 87.31 77 ILE A N 1
ATOM 625 C CA . ILE A 1 77 ? -4.584 -10.319 10.079 1.00 87.31 77 ILE A CA 1
ATOM 626 C C . ILE A 1 77 ? -5.042 -10.722 11.477 1.00 87.31 77 ILE A C 1
ATOM 628 O O . ILE A 1 77 ? -5.595 -11.808 11.663 1.00 87.31 77 ILE A O 1
ATOM 632 N N . THR A 1 78 ? -4.798 -9.860 12.458 1.00 89.56 78 THR A N 1
ATOM 633 C CA . THR A 1 78 ? -5.284 -10.049 13.827 1.00 89.56 78 THR A CA 1
ATOM 634 C C . THR A 1 78 ? -6.525 -9.200 14.052 1.00 89.56 78 THR A C 1
ATOM 636 O O . THR A 1 78 ? -6.741 -8.198 13.375 1.00 89.56 78 THR A O 1
ATOM 639 N N . GLU A 1 79 ? -7.375 -9.605 14.988 1.00 89.12 79 GLU A N 1
ATOM 640 C CA . GLU A 1 79 ? -8.518 -8.802 15.411 1.00 89.12 79 GLU A CA 1
ATOM 641 C C . GLU A 1 79 ? -8.312 -8.394 16.865 1.00 89.12 79 GLU A C 1
ATOM 643 O O . GLU A 1 79 ? -8.208 -9.244 17.750 1.00 89.12 79 GLU A O 1
ATOM 648 N N . GLU A 1 80 ? -8.255 -7.089 17.109 1.00 86.31 80 GLU A N 1
ATOM 649 C CA . GLU A 1 80 ? -8.119 -6.526 18.448 1.00 86.31 80 GLU A CA 1
ATOM 650 C C . GLU A 1 80 ? -9.287 -5.589 18.715 1.00 86.31 80 GLU A C 1
ATOM 652 O O . GLU A 1 80 ? -9.620 -4.712 17.918 1.00 86.31 80 GLU A O 1
ATOM 657 N N . ASN A 1 81 ? -9.975 -5.820 19.833 1.00 83.50 81 ASN A N 1
ATOM 658 C CA . ASN A 1 81 ? -11.149 -5.050 20.233 1.00 83.50 81 ASN A CA 1
ATOM 659 C C . ASN A 1 81 ? -12.241 -4.952 19.149 1.00 83.50 81 ASN A C 1
ATOM 661 O O . ASN A 1 81 ? -13.043 -4.025 19.195 1.00 83.50 81 ASN A O 1
ATOM 665 N N . GLY A 1 82 ? -12.340 -5.891 18.201 1.00 84.44 82 GLY A N 1
ATOM 666 C CA . GLY A 1 82 ? -13.301 -5.847 17.088 1.00 84.44 82 GLY A CA 1
ATOM 667 C C . GLY A 1 82 ? -12.887 -4.963 15.907 1.00 84.44 82 GLY A C 1
ATOM 668 O O . GLY A 1 82 ? -13.750 -4.571 15.122 1.00 84.44 82 GLY A O 1
ATOM 669 N N . ILE A 1 83 ? -11.606 -4.602 15.820 1.00 92.12 83 ILE A N 1
ATOM 670 C CA . ILE A 1 83 ? -10.970 -3.991 14.653 1.00 92.12 83 ILE A CA 1
ATOM 671 C C . ILE A 1 83 ? -9.965 -4.978 14.070 1.00 92.12 83 ILE A C 1
ATOM 673 O O . ILE A 1 83 ? -9.169 -5.566 14.801 1.00 92.12 83 ILE A O 1
ATOM 677 N N . SER A 1 84 ? -9.951 -5.105 12.745 1.00 93.69 84 SER A N 1
ATOM 678 C CA . SER A 1 84 ? -8.947 -5.904 12.043 1.00 93.69 84 SER A CA 1
ATOM 679 C C . SER A 1 84 ? -7.649 -5.115 11.862 1.00 93.69 84 SER A C 1
ATOM 681 O O . SER A 1 84 ? -7.634 -4.048 11.245 1.00 93.69 84 SER A O 1
ATOM 683 N N . ILE A 1 85 ? -6.541 -5.643 12.367 1.00 91.38 85 ILE A N 1
ATOM 684 C CA . ILE A 1 85 ? -5.201 -5.095 12.185 1.00 91.38 85 ILE A CA 1
ATOM 685 C C . ILE A 1 85 ? -4.547 -5.814 11.009 1.00 91.38 85 ILE A C 1
ATOM 687 O O . ILE A 1 85 ? -4.275 -7.014 11.047 1.00 91.38 85 ILE A O 1
ATOM 691 N N . VAL A 1 86 ? -4.293 -5.056 9.948 1.00 91.00 86 VAL A N 1
ATOM 692 C CA . VAL A 1 86 ? -3.625 -5.527 8.739 1.00 91.00 86 VAL A CA 1
ATOM 693 C C . VAL A 1 86 ? -2.132 -5.229 8.860 1.00 91.00 86 VAL A C 1
ATOM 695 O O . VAL A 1 86 ? -1.751 -4.048 8.834 1.00 91.00 86 VAL A O 1
ATOM 698 N N . PRO A 1 87 ? -1.274 -6.256 8.971 1.00 87.50 87 PRO A N 1
ATOM 699 C CA . PRO A 1 87 ? 0.161 -6.043 9.046 1.00 87.50 87 PRO A CA 1
ATOM 700 C C . PRO A 1 87 ? 0.735 -5.557 7.710 1.00 87.50 87 PRO A C 1
ATOM 702 O O . PRO A 1 87 ? 0.159 -5.758 6.636 1.00 87.50 87 PRO A O 1
ATOM 705 N N . GLU A 1 88 ? 1.911 -4.931 7.763 1.00 85.50 88 GLU A N 1
ATOM 706 C CA . GLU A 1 88 ? 2.666 -4.626 6.551 1.00 85.50 88 GLU A CA 1
ATOM 707 C C . GLU A 1 88 ? 3.203 -5.920 5.922 1.00 85.50 88 GLU A C 1
ATOM 709 O O . GLU A 1 88 ? 3.809 -6.763 6.585 1.00 85.50 88 GLU A O 1
ATOM 714 N N . SER A 1 89 ? 3.019 -6.075 4.611 1.00 87.94 89 SER A N 1
ATOM 715 C CA . SER A 1 89 ? 3.575 -7.221 3.902 1.00 87.94 89 SER A CA 1
ATOM 716 C C . SER A 1 89 ? 5.092 -7.081 3.750 1.00 87.94 89 SER A C 1
ATOM 718 O O . SER A 1 89 ? 5.610 -6.072 3.258 1.00 87.94 89 SER A O 1
ATOM 720 N N . ILE A 1 90 ? 5.807 -8.148 4.108 1.00 87.44 90 ILE A N 1
ATOM 721 C CA . ILE A 1 90 ? 7.260 -8.273 3.963 1.00 87.44 90 ILE A CA 1
ATOM 722 C C . ILE A 1 90 ? 7.560 -9.579 3.236 1.00 87.44 90 ILE A C 1
ATOM 724 O O . ILE A 1 90 ? 7.048 -10.641 3.607 1.00 87.44 90 ILE A O 1
ATOM 728 N N . SER A 1 91 ? 8.418 -9.506 2.218 1.00 87.75 91 SER A N 1
ATOM 729 C CA . SER A 1 91 ? 8.843 -10.683 1.463 1.00 87.75 91 SER A CA 1
ATOM 730 C C . SER A 1 91 ? 9.594 -11.674 2.364 1.00 87.75 91 SER A C 1
ATOM 732 O O . SER A 1 91 ? 10.572 -11.294 3.015 1.00 87.75 91 SER A O 1
ATOM 734 N N . PRO A 1 92 ? 9.212 -12.962 2.374 1.00 83.88 92 PRO A N 1
ATOM 735 C CA . PRO A 1 92 ? 9.760 -13.948 3.301 1.00 83.88 92 PRO A CA 1
ATOM 736 C C . PRO A 1 92 ? 11.239 -14.258 3.041 1.00 83.88 92 PRO A C 1
ATOM 738 O O . PRO A 1 92 ? 11.964 -14.622 3.964 1.00 83.88 92 PRO A O 1
ATOM 741 N N . TYR A 1 93 ? 11.689 -14.138 1.789 1.00 82.12 93 TYR A N 1
ATOM 742 C CA . TYR A 1 93 ? 13.057 -14.482 1.396 1.00 82.12 93 TYR A CA 1
ATOM 743 C C . TYR A 1 93 ? 13.973 -13.267 1.352 1.00 82.12 93 TYR A C 1
ATOM 745 O O . TYR A 1 93 ? 15.065 -13.305 1.913 1.00 82.12 93 TYR A O 1
ATOM 753 N N . SER A 1 94 ? 13.539 -12.190 0.694 1.00 83.38 94 SER A N 1
ATOM 754 C CA . SER A 1 94 ? 14.359 -10.982 0.574 1.00 83.38 94 SER A CA 1
ATOM 755 C C . SER A 1 94 ? 14.314 -10.108 1.825 1.00 83.38 94 SER A C 1
ATOM 757 O O . SER A 1 94 ? 15.182 -9.257 1.980 1.00 83.38 94 SER A O 1
ATOM 759 N N . GLN A 1 95 ? 13.327 -10.312 2.710 1.00 84.31 95 GLN A N 1
ATOM 760 C CA . GLN A 1 95 ? 13.070 -9.472 3.888 1.00 84.31 95 GLN A CA 1
ATOM 761 C C . GLN A 1 95 ? 12.890 -7.990 3.539 1.00 84.31 95 GLN A C 1
ATOM 763 O O . GLN A 1 95 ? 13.087 -7.112 4.373 1.00 84.31 95 GLN A O 1
ATOM 768 N N . LEU A 1 96 ? 12.505 -7.711 2.291 1.00 86.62 96 LEU A N 1
ATOM 769 C CA . LEU A 1 96 ? 12.186 -6.372 1.827 1.00 86.62 96 LEU A CA 1
ATOM 770 C C . LEU A 1 96 ? 10.677 -6.130 1.967 1.00 86.62 96 LEU A C 1
ATOM 772 O O . LEU A 1 96 ? 9.892 -7.013 1.594 1.00 86.62 96 LEU A O 1
ATOM 776 N N . PRO A 1 97 ? 10.263 -4.960 2.481 1.00 88.12 97 PRO A N 1
ATOM 777 C CA . PRO A 1 97 ? 8.859 -4.571 2.536 1.00 88.12 97 PRO A CA 1
ATOM 778 C C . PRO A 1 97 ? 8.329 -4.256 1.134 1.00 88.12 97 PRO A C 1
ATOM 780 O O . PRO A 1 97 ? 9.084 -3.851 0.246 1.00 88.12 97 PRO A O 1
ATOM 783 N N . TYR A 1 98 ? 7.017 -4.360 0.943 1.00 90.44 98 TYR A N 1
ATOM 784 C CA . TYR A 1 98 ? 6.347 -3.975 -0.308 1.00 90.44 98 TYR A CA 1
ATOM 785 C C . TYR A 1 98 ? 6.078 -2.467 -0.399 1.00 90.44 98 TYR A C 1
ATOM 787 O O . TYR A 1 98 ? 4.981 -2.031 -0.752 1.00 90.44 98 TYR A O 1
ATOM 795 N N . ASN A 1 99 ? 7.103 -1.677 -0.072 1.00 89.06 99 ASN A N 1
ATOM 796 C CA . ASN A 1 99 ? 7.014 -0.229 -0.007 1.00 89.06 99 ASN A CA 1
ATOM 797 C C . ASN A 1 99 ? 7.228 0.487 -1.333 1.00 89.06 99 ASN A C 1
ATOM 799 O O . ASN A 1 99 ? 7.737 -0.086 -2.300 1.00 89.06 99 ASN A O 1
ATOM 803 N N . ASP A 1 100 ? 6.848 1.761 -1.339 1.00 89.56 100 ASP A N 1
ATOM 804 C CA . ASP A 1 100 ? 6.964 2.674 -2.468 1.00 89.56 100 ASP A CA 1
ATOM 805 C C . ASP A 1 100 ? 8.399 2.687 -3.020 1.00 89.56 100 ASP A C 1
ATOM 807 O O . ASP A 1 100 ? 8.615 2.504 -4.222 1.00 89.56 100 ASP A O 1
ATOM 811 N N . PHE A 1 101 ? 9.398 2.818 -2.145 1.00 88.38 101 PHE A N 1
ATOM 812 C CA . PHE A 1 101 ? 10.807 2.864 -2.528 1.00 88.38 101 PHE A CA 1
ATOM 813 C C . PHE A 1 101 ? 11.311 1.540 -3.122 1.00 88.38 101 PHE A C 1
ATOM 815 O O . PHE A 1 101 ? 12.019 1.535 -4.129 1.00 88.38 101 PHE A O 1
ATOM 822 N N . VAL A 1 102 ? 10.945 0.410 -2.523 1.00 90.50 102 VAL A N 1
ATOM 823 C CA . VAL A 1 102 ? 11.322 -0.938 -2.957 1.00 90.50 102 VAL A CA 1
ATOM 824 C C . VAL A 1 102 ? 10.680 -1.240 -4.306 1.00 90.50 102 VAL A C 1
ATOM 826 O O . VAL A 1 102 ? 11.380 -1.697 -5.216 1.00 90.50 102 VAL A O 1
ATOM 829 N N . PHE A 1 103 ? 9.394 -0.910 -4.480 1.00 93.25 103 PHE A N 1
ATOM 830 C CA . PHE A 1 103 ? 8.737 -1.003 -5.780 1.00 93.25 103 PHE A CA 1
ATOM 831 C C . PHE A 1 103 ? 9.452 -0.132 -6.808 1.00 93.25 103 PHE A C 1
ATOM 833 O O . PHE A 1 103 ? 9.698 -0.594 -7.911 1.00 93.25 103 PHE A O 1
ATOM 840 N N . GLN A 1 104 ? 9.851 1.095 -6.474 1.00 91.81 104 GLN A N 1
ATOM 841 C CA . GLN A 1 104 ? 10.541 2.005 -7.395 1.00 91.81 104 GLN A CA 1
ATOM 842 C C . GLN A 1 104 ? 11.949 1.515 -7.783 1.00 91.81 104 GLN A C 1
ATOM 844 O O . GLN A 1 104 ? 12.324 1.542 -8.964 1.00 91.81 104 GLN A O 1
ATOM 849 N N . ALA A 1 105 ? 12.723 1.022 -6.816 1.00 90.69 105 ALA A N 1
ATOM 850 C CA . ALA A 1 105 ? 14.136 0.694 -6.988 1.00 90.69 105 ALA A CA 1
ATOM 851 C C . ALA A 1 105 ? 14.387 -0.691 -7.608 1.00 90.69 105 ALA A C 1
ATOM 853 O O . ALA A 1 105 ? 15.302 -0.833 -8.422 1.00 90.69 105 ALA A O 1
ATOM 854 N N . LEU A 1 106 ? 13.601 -1.714 -7.252 1.00 93.00 106 LEU A N 1
ATOM 855 C CA . LEU A 1 106 ? 13.917 -3.096 -7.630 1.00 93.00 106 LEU A CA 1
ATOM 856 C C . LEU A 1 106 ? 13.601 -3.420 -9.098 1.00 93.00 106 LEU A C 1
ATOM 858 O O . LEU A 1 106 ? 12.596 -2.951 -9.630 1.00 93.00 106 LEU A O 1
ATOM 862 N N . PRO A 1 107 ? 14.388 -4.272 -9.776 1.00 94.69 107 PRO A N 1
ATOM 863 C CA . PRO A 1 107 ? 14.031 -4.774 -11.101 1.00 94.69 107 PRO A CA 1
ATOM 864 C C . PRO A 1 107 ? 12.698 -5.539 -11.092 1.00 94.69 107 PRO A C 1
ATOM 866 O O . PRO A 1 107 ? 12.437 -6.314 -10.172 1.00 94.69 107 PRO A O 1
ATOM 869 N N . MET A 1 108 ? 11.893 -5.383 -12.151 1.00 95.19 108 MET A N 1
ATOM 870 C CA . MET A 1 108 ? 10.536 -5.950 -12.239 1.00 95.19 108 MET A CA 1
ATOM 871 C C . MET A 1 108 ? 10.491 -7.453 -11.939 1.00 95.19 108 MET A C 1
ATOM 873 O O . MET A 1 108 ? 9.764 -7.886 -11.055 1.00 95.19 108 MET A O 1
ATOM 877 N N . LYS A 1 109 ? 11.336 -8.244 -12.610 1.00 95.31 109 LYS A N 1
ATOM 878 C CA . LYS A 1 109 ? 11.374 -9.705 -12.443 1.00 95.31 109 LYS A CA 1
ATOM 879 C C . LYS A 1 109 ? 11.676 -10.132 -11.004 1.00 95.31 109 LYS A C 1
ATOM 881 O O . LYS A 1 109 ? 11.139 -11.119 -10.518 1.00 95.31 109 LYS A O 1
ATOM 886 N N . TYR A 1 110 ? 12.539 -9.386 -10.317 1.00 95.25 110 TYR A N 1
ATOM 887 C CA . TYR A 1 110 ? 12.853 -9.665 -8.920 1.00 95.25 110 TYR A CA 1
ATOM 888 C C . TYR A 1 110 ? 11.657 -9.340 -8.015 1.00 95.25 110 TYR A C 1
ATOM 890 O O . TYR A 1 110 ? 11.321 -10.135 -7.141 1.00 95.25 110 TYR A O 1
ATOM 898 N N . TYR A 1 111 ? 10.971 -8.223 -8.273 1.00 95.62 111 TYR A N 1
ATOM 899 C CA . TYR A 1 111 ? 9.768 -7.834 -7.539 1.00 95.62 111 TYR A CA 1
ATOM 900 C C . TYR A 1 111 ? 8.610 -8.829 -7.737 1.00 95.62 111 TYR A C 1
ATOM 902 O O . TYR A 1 111 ? 7.996 -9.259 -6.766 1.00 95.62 111 TYR A O 1
ATOM 910 N N . GLN A 1 112 ? 8.364 -9.274 -8.972 1.00 96.12 112 GLN A N 1
ATOM 911 C CA . GLN A 1 112 ? 7.367 -10.306 -9.298 1.00 96.12 112 GLN A CA 1
ATOM 912 C C . GLN A 1 112 ? 7.636 -11.617 -8.548 1.00 96.12 112 GLN A C 1
ATOM 914 O O . GLN A 1 112 ? 6.732 -12.188 -7.940 1.00 96.12 112 GLN A O 1
ATOM 919 N N . ASN A 1 113 ? 8.898 -12.060 -8.519 1.00 94.94 113 ASN A N 1
ATOM 920 C CA . ASN A 1 113 ? 9.290 -13.244 -7.758 1.00 94.94 113 ASN A CA 1
ATOM 921 C C . ASN A 1 113 ? 9.038 -13.067 -6.255 1.00 94.94 113 ASN A C 1
ATOM 923 O O . ASN A 1 113 ? 8.570 -14.002 -5.612 1.00 94.94 113 ASN A O 1
ATOM 927 N N . MET A 1 114 ? 9.316 -11.885 -5.688 1.00 94.50 114 MET A N 1
ATOM 928 C CA . MET A 1 114 ? 8.997 -11.609 -4.282 1.00 94.50 114 MET A CA 1
ATOM 929 C C . MET A 1 114 ? 7.499 -11.794 -4.015 1.00 94.50 114 MET A C 1
ATOM 931 O O . MET A 1 114 ? 7.143 -12.525 -3.085 1.00 94.50 114 MET A O 1
ATOM 935 N N . VAL A 1 115 ? 6.642 -11.181 -4.844 1.00 95.25 115 VAL A N 1
ATOM 936 C CA . VAL A 1 115 ? 5.177 -11.265 -4.712 1.00 95.25 115 VAL A CA 1
ATOM 937 C C . VAL A 1 115 ? 4.726 -12.720 -4.759 1.00 95.25 115 VAL A C 1
ATOM 939 O O . VAL A 1 115 ? 4.054 -13.182 -3.841 1.00 95.25 115 VAL A O 1
ATOM 942 N N . PHE A 1 116 ? 5.168 -13.465 -5.772 1.00 93.81 116 PHE A N 1
ATOM 943 C CA . PHE A 1 116 ? 4.806 -14.870 -5.946 1.00 93.81 116 PHE A CA 1
ATOM 944 C C . PHE A 1 116 ? 5.215 -15.738 -4.749 1.00 93.81 116 PHE A C 1
ATOM 946 O O . PHE A 1 116 ? 4.420 -16.523 -4.240 1.00 93.81 116 PHE A O 1
ATOM 953 N N . GLU A 1 117 ? 6.438 -15.572 -4.246 1.00 91.88 117 GLU A N 1
ATOM 954 C CA . GLU A 1 117 ? 6.913 -16.316 -3.076 1.00 91.88 117 GLU A CA 1
ATOM 955 C C . GLU A 1 117 ? 6.205 -15.917 -1.778 1.00 91.88 117 GLU A C 1
ATOM 957 O O . GLU A 1 117 ? 6.117 -16.720 -0.848 1.00 91.88 117 GLU A O 1
ATOM 962 N N . THR A 1 118 ? 5.699 -14.687 -1.704 1.00 92.50 118 THR A N 1
ATOM 963 C CA . THR A 1 118 ? 4.919 -14.227 -0.552 1.00 92.50 118 THR A CA 1
ATOM 964 C C . THR A 1 118 ? 3.525 -14.827 -0.579 1.00 92.50 118 THR A C 1
ATOM 966 O O . THR A 1 118 ? 3.134 -15.409 0.421 1.00 92.50 118 THR A O 1
ATOM 969 N N . LEU A 1 119 ? 2.842 -14.815 -1.728 1.00 92.56 119 LEU A N 1
ATOM 970 C CA . LEU A 1 119 ? 1.515 -15.426 -1.900 1.00 92.56 119 LEU A CA 1
ATOM 971 C C . LEU A 1 119 ? 1.507 -16.954 -1.716 1.00 92.56 119 LEU A C 1
ATOM 973 O O . LEU A 1 119 ? 0.469 -17.545 -1.451 1.00 92.56 119 LEU A O 1
ATOM 977 N N . LYS A 1 120 ? 2.659 -17.624 -1.840 1.00 90.94 120 LYS A N 1
ATOM 978 C CA . LYS A 1 120 ? 2.785 -19.051 -1.490 1.00 90.94 120 LYS A CA 1
ATOM 979 C C . LYS A 1 120 ? 2.788 -19.320 0.015 1.00 90.94 120 LYS A C 1
ATOM 981 O O . LYS A 1 120 ? 2.603 -20.467 0.418 1.00 90.94 120 LYS A O 1
ATOM 986 N N . LYS A 1 121 ? 3.131 -18.320 0.828 1.00 88.06 121 LYS A N 1
ATOM 987 C CA . LYS A 1 121 ? 3.343 -18.463 2.278 1.00 88.06 121 LYS A CA 1
ATOM 988 C C . LYS A 1 121 ? 2.337 -17.686 3.114 1.00 88.06 121 LYS A C 1
ATOM 990 O O . LYS A 1 121 ? 2.075 -18.096 4.237 1.00 88.06 121 LYS A O 1
ATOM 995 N N . ASP A 1 122 ? 1.845 -16.579 2.579 1.00 88.50 122 ASP A N 1
ATOM 996 C CA . ASP A 1 122 ? 0.876 -15.686 3.194 1.00 88.50 122 ASP A CA 1
ATOM 997 C C . ASP A 1 122 ? -0.362 -15.601 2.309 1.00 88.50 122 ASP A C 1
ATOM 999 O O . ASP A 1 122 ? -0.279 -15.781 1.095 1.00 88.50 122 ASP A O 1
ATOM 1003 N N . ASP A 1 123 ? -1.481 -15.221 2.915 1.00 87.62 123 ASP A N 1
ATOM 1004 C CA . ASP A 1 123 ? -2.765 -15.134 2.221 1.00 87.62 123 ASP A CA 1
ATOM 1005 C C . ASP A 1 123 ? -2.861 -13.921 1.276 1.00 87.62 123 ASP A C 1
ATOM 1007 O O . ASP A 1 123 ? -3.651 -13.923 0.333 1.00 87.62 123 ASP A O 1
ATOM 1011 N N . PHE A 1 124 ? -2.050 -12.878 1.495 1.00 92.38 124 PHE A N 1
ATOM 1012 C CA . PHE A 1 124 ? -2.086 -11.652 0.696 1.00 92.38 124 PHE A CA 1
ATOM 1013 C C . PHE A 1 124 ? -0.730 -10.950 0.595 1.00 92.38 124 PHE A C 1
ATOM 1015 O O . PHE A 1 124 ? 0.196 -11.176 1.375 1.00 92.38 124 PHE A O 1
ATOM 1022 N N . VAL A 1 125 ? -0.641 -10.027 -0.365 1.00 93.00 125 VAL A N 1
ATOM 1023 C CA . VAL A 1 125 ? 0.457 -9.064 -0.487 1.00 93.00 125 VAL A CA 1
ATOM 1024 C C . VAL A 1 125 ? -0.121 -7.662 -0.607 1.00 93.00 125 VAL A C 1
ATOM 1026 O O . VAL A 1 125 ? -0.852 -7.357 -1.547 1.00 93.00 125 VAL A O 1
ATOM 1029 N N . LEU A 1 126 ? 0.243 -6.789 0.328 1.00 92.12 126 LEU A N 1
ATOM 1030 C CA . LEU A 1 126 ? -0.114 -5.379 0.319 1.00 92.12 126 LEU A CA 1
ATOM 1031 C C . LEU A 1 126 ? 1.017 -4.553 -0.299 1.00 92.12 126 LEU A C 1
ATOM 1033 O O . LEU A 1 126 ? 2.025 -4.274 0.348 1.00 92.12 126 LEU A O 1
ATOM 1037 N N . VAL A 1 127 ? 0.821 -4.126 -1.544 1.00 92.62 127 VAL A N 1
ATOM 1038 C CA . VAL A 1 127 ? 1.719 -3.199 -2.245 1.00 92.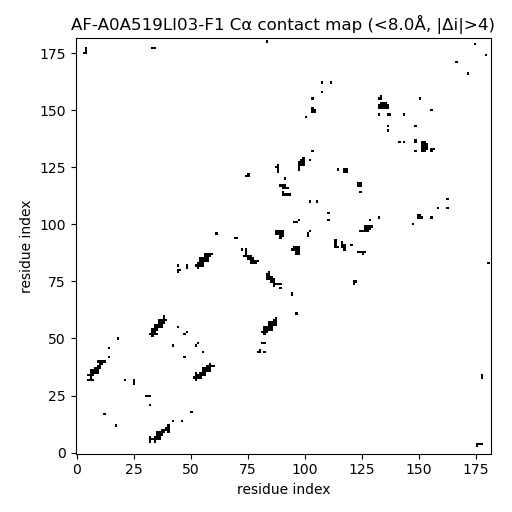62 127 VAL A CA 1
ATOM 1039 C C . VAL A 1 127 ? 1.244 -1.765 -2.035 1.00 92.62 127 VAL A C 1
ATOM 1041 O O . VAL A 1 127 ? 0.058 -1.480 -2.202 1.00 92.62 127 VAL A O 1
ATOM 1044 N N . TYR A 1 128 ? 2.156 -0.850 -1.699 1.00 88.25 128 TYR A N 1
ATOM 1045 C CA . TYR A 1 128 ? 1.839 0.577 -1.623 1.00 88.25 128 TYR A CA 1
ATOM 1046 C C . TYR A 1 128 ? 2.747 1.424 -2.501 1.00 88.25 128 TYR A C 1
ATOM 1048 O O . TYR A 1 128 ? 3.937 1.156 -2.643 1.00 88.25 128 TYR A O 1
ATOM 1056 N N . LEU A 1 129 ? 2.144 2.457 -3.083 1.00 92.44 129 LEU A N 1
ATOM 1057 C CA . LEU A 1 129 ? 2.762 3.380 -4.022 1.00 92.44 129 LEU A CA 1
ATOM 1058 C C . LEU A 1 129 ? 2.344 4.796 -3.649 1.00 92.44 129 LEU A C 1
ATOM 1060 O O . LEU A 1 129 ? 1.228 5.017 -3.174 1.00 92.44 129 LEU A O 1
ATOM 1064 N N . ASP A 1 130 ? 3.221 5.747 -3.925 1.00 90.00 130 ASP A N 1
ATOM 1065 C CA . ASP A 1 130 ? 2.981 7.156 -3.670 1.00 90.00 130 ASP A CA 1
ATOM 1066 C C . ASP A 1 130 ? 2.751 7.917 -4.980 1.00 90.00 130 ASP A C 1
ATOM 1068 O O . ASP A 1 130 ? 3.481 7.761 -5.961 1.00 90.00 130 ASP A O 1
ATOM 1072 N N . VAL A 1 131 ? 1.782 8.836 -4.980 1.00 90.19 131 VAL A N 1
ATOM 1073 C CA . VAL A 1 131 ? 1.411 9.615 -6.178 1.00 90.19 131 VAL A CA 1
ATOM 1074 C C . VAL A 1 131 ? 2.590 10.428 -6.727 1.00 90.19 13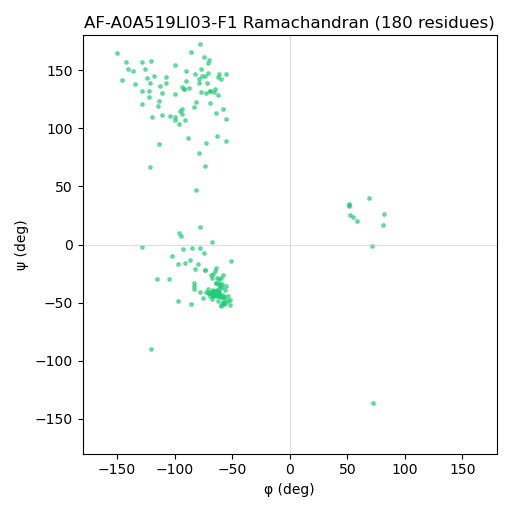1 VAL A C 1
ATOM 1076 O O . VAL A 1 131 ? 2.736 10.577 -7.939 1.00 90.19 131 VAL A O 1
ATOM 1079 N N . TRP A 1 132 ? 3.479 10.924 -5.860 1.00 88.19 132 TRP A N 1
ATOM 1080 C CA . TRP A 1 132 ? 4.630 11.720 -6.295 1.00 88.19 132 TRP A CA 1
ATOM 1081 C C . TRP A 1 132 ? 5.624 10.919 -7.152 1.00 88.19 132 TRP A C 1
ATOM 1083 O O . TRP A 1 132 ? 6.352 11.525 -7.939 1.00 88.19 132 TRP A O 1
ATOM 1093 N N . GLN A 1 133 ? 5.639 9.584 -7.054 1.00 90.50 133 GLN A N 1
ATOM 1094 C CA . GLN A 1 133 ? 6.533 8.724 -7.839 1.00 90.50 133 GLN A CA 1
ATOM 1095 C C . GLN A 1 133 ? 6.202 8.760 -9.336 1.00 90.50 133 GLN A C 1
ATOM 1097 O O . GLN A 1 133 ? 7.087 8.561 -10.169 1.00 90.50 133 GLN A O 1
ATOM 1102 N N . PHE A 1 134 ? 4.952 9.069 -9.683 1.00 92.06 134 PHE A N 1
ATOM 1103 C CA . PHE A 1 134 ? 4.478 9.214 -11.062 1.00 92.06 134 PHE A CA 1
ATOM 1104 C C . PHE A 1 134 ? 4.741 10.614 -11.635 1.00 92.06 134 PHE A C 1
ATOM 1106 O O . PHE A 1 134 ? 4.506 10.863 -12.813 1.00 92.06 134 PHE A O 1
ATOM 1113 N N . THR A 1 135 ? 5.285 11.535 -10.839 1.00 90.00 135 THR A N 1
ATOM 1114 C CA . THR A 1 135 ? 5.628 12.882 -11.302 1.00 90.00 135 THR A CA 1
ATOM 1115 C C . THR A 1 135 ? 7.038 12.916 -11.886 1.00 90.00 135 THR A C 1
ATOM 1117 O O . THR A 1 135 ? 7.999 12.435 -11.280 1.00 90.00 135 THR A O 1
ATOM 1120 N N . ASP A 1 136 ? 7.199 13.557 -13.048 1.00 85.88 136 ASP A N 1
ATOM 1121 C CA . ASP A 1 136 ? 8.520 13.837 -13.618 1.00 85.88 136 ASP A CA 1
ATOM 1122 C C . ASP A 1 136 ? 9.231 14.956 -12.841 1.00 85.88 136 ASP A C 1
ATOM 1124 O O . ASP A 1 136 ? 9.171 16.144 -13.164 1.00 85.88 136 ASP A O 1
ATOM 1128 N N . VAL A 1 137 ? 9.942 14.552 -11.793 1.00 84.44 137 VAL A N 1
ATOM 1129 C CA . VAL A 1 137 ? 10.725 15.441 -10.928 1.00 84.44 137 VAL A CA 1
ATOM 1130 C C . VAL A 1 137 ? 11.797 16.245 -11.668 1.00 84.44 137 VAL A C 1
ATOM 1132 O O . VAL A 1 137 ? 12.133 17.340 -11.213 1.00 84.44 137 VAL A O 1
ATOM 1135 N N . LYS A 1 138 ? 12.304 15.759 -12.812 1.00 78.19 138 LYS A N 1
ATOM 1136 C CA . LYS A 1 138 ? 13.297 16.489 -13.617 1.00 78.19 138 LYS A CA 1
ATOM 1137 C C . LYS A 1 138 ? 12.641 17.598 -14.426 1.00 78.19 138 LYS A C 1
ATOM 1139 O O . LYS A 1 138 ? 13.178 18.699 -14.477 1.00 78.19 138 LYS A O 1
ATOM 1144 N N . LYS A 1 139 ? 11.467 17.337 -15.005 1.00 83.19 139 LYS A N 1
ATOM 1145 C CA . LYS A 1 139 ? 10.705 18.340 -15.766 1.00 83.19 139 LYS A CA 1
ATOM 1146 C C . LYS A 1 139 ? 10.309 19.546 -14.912 1.00 83.19 139 LYS A C 1
ATOM 1148 O O . LYS A 1 139 ? 10.341 20.673 -15.396 1.00 83.19 139 LYS A O 1
ATOM 1153 N N . TYR A 1 140 ? 9.958 19.316 -13.648 1.00 81.31 140 TYR A N 1
ATOM 1154 C CA . TYR A 1 140 ? 9.506 20.367 -12.731 1.00 81.31 140 TYR A CA 1
ATOM 1155 C C . TYR A 1 140 ? 10.621 20.954 -11.845 1.00 81.31 140 TYR A C 1
ATOM 1157 O O . TYR A 1 140 ? 10.330 21.758 -10.962 1.00 81.31 140 TYR A O 1
ATOM 1165 N N . ASN A 1 141 ? 11.892 20.591 -12.073 1.00 78.25 141 ASN A N 1
ATOM 1166 C CA . ASN A 1 141 ? 13.056 21.082 -11.317 1.00 78.25 141 ASN A CA 1
ATOM 1167 C C . ASN A 1 141 ? 12.925 20.950 -9.786 1.00 78.25 141 ASN A C 1
ATOM 1169 O O . ASN A 1 141 ? 13.453 21.771 -9.027 1.00 78.25 141 ASN A O 1
ATOM 1173 N N . PHE A 1 142 ? 12.241 19.909 -9.305 1.00 80.06 142 PHE A N 1
ATOM 1174 C CA . PHE A 1 142 ? 12.149 19.659 -7.871 1.00 80.06 142 PHE A CA 1
ATOM 1175 C C . PHE A 1 142 ? 13.514 19.230 -7.324 1.00 80.06 142 PHE A C 1
ATOM 1177 O O . PHE A 1 142 ? 14.172 18.338 -7.860 1.00 80.06 142 PHE A O 1
ATOM 1184 N N . LYS A 1 143 ? 13.937 19.839 -6.211 1.00 81.31 143 LYS A N 1
ATOM 1185 C CA . LYS A 1 143 ? 15.168 19.459 -5.505 1.00 81.31 143 LYS A CA 1
ATOM 1186 C C . LYS A 1 143 ? 14.924 18.206 -4.667 1.00 81.31 143 LYS A C 1
ATOM 1188 O O . LYS A 1 143 ? 14.731 18.285 -3.458 1.00 81.31 143 LYS A O 1
ATOM 1193 N N . VAL A 1 144 ? 14.921 17.052 -5.324 1.00 81.12 144 VAL A N 1
ATOM 1194 C CA . VAL A 1 144 ? 14.838 15.739 -4.674 1.00 81.12 144 VAL A CA 1
ATOM 1195 C C . VAL A 1 144 ? 16.189 15.019 -4.739 1.00 81.12 144 VAL A C 1
ATOM 1197 O O . VAL A 1 144 ? 16.900 15.141 -5.739 1.00 81.12 144 VAL A O 1
ATOM 1200 N N . PRO A 1 145 ? 16.570 14.251 -3.703 1.00 82.31 145 PRO A N 1
ATOM 1201 C CA . PRO A 1 145 ? 17.768 13.423 -3.760 1.00 82.31 145 PRO A CA 1
ATOM 1202 C C . PRO A 1 145 ? 17.751 12.463 -4.957 1.00 82.31 145 PRO A C 1
ATOM 1204 O O . PRO A 1 145 ? 16.698 11.946 -5.337 1.00 82.31 145 PRO A O 1
ATOM 1207 N N . PHE A 1 146 ? 18.925 12.173 -5.526 1.00 79.88 146 PHE A N 1
ATOM 1208 C CA . PHE A 1 146 ? 19.047 11.333 -6.726 1.00 79.88 146 PHE A CA 1
ATOM 1209 C C . PHE A 1 146 ? 18.355 9.970 -6.574 1.00 79.88 146 PHE A C 1
ATOM 1211 O O . PHE A 1 146 ? 17.593 9.558 -7.442 1.00 79.88 146 PHE A O 1
ATOM 1218 N N . PHE A 1 147 ? 18.534 9.307 -5.431 1.00 78.19 147 PHE A N 1
ATOM 1219 C CA . PHE A 1 147 ? 17.914 8.007 -5.167 1.00 78.19 147 PHE A CA 1
ATOM 1220 C C . PHE A 1 147 ? 16.379 8.056 -5.140 1.00 78.19 147 PHE A C 1
ATOM 1222 O O . PHE A 1 147 ? 15.744 7.070 -5.495 1.00 78.19 147 PHE A O 1
ATOM 1229 N N . ARG A 1 148 ? 15.774 9.197 -4.773 1.00 79.62 148 ARG A N 1
ATOM 1230 C CA . ARG A 1 148 ? 14.314 9.382 -4.804 1.00 79.62 148 ARG A CA 1
ATOM 1231 C C . ARG A 1 148 ? 13.788 9.754 -6.185 1.00 79.62 148 ARG A C 1
ATOM 1233 O O . ARG A 1 148 ? 12.613 9.549 -6.428 1.00 79.62 148 ARG A O 1
ATOM 1240 N N . SER A 1 149 ? 14.628 10.289 -7.073 1.00 81.38 149 SER A N 1
ATOM 1241 C CA . SER A 1 149 ? 14.249 10.631 -8.457 1.00 81.38 149 SER A CA 1
ATOM 1242 C C . SER A 1 149 ? 14.522 9.515 -9.467 1.00 81.38 149 SER A C 1
ATOM 1244 O O . SER A 1 149 ? 14.199 9.648 -10.651 1.00 81.38 149 SER A O 1
ATOM 1246 N N . LEU A 1 150 ? 15.127 8.410 -9.026 1.00 83.38 150 LEU A N 1
ATOM 1247 C CA . LEU A 1 150 ? 15.399 7.255 -9.870 1.00 83.38 150 LEU A CA 1
ATOM 1248 C C . LEU A 1 150 ? 14.080 6.600 -10.304 1.00 83.38 150 LEU A C 1
ATOM 1250 O O . LEU A 1 150 ? 13.241 6.315 -9.467 1.00 83.38 150 LEU A O 1
ATOM 1254 N N . ASN A 1 151 ? 13.899 6.303 -11.590 1.00 86.69 151 ASN A N 1
ATOM 1255 C CA . ASN A 1 151 ? 12.710 5.602 -12.106 1.00 86.69 151 ASN A CA 1
ATOM 1256 C C . ASN A 1 151 ? 11.349 6.278 -11.824 1.00 86.69 151 ASN A C 1
ATOM 1258 O O . ASN A 1 151 ? 10.331 5.606 -11.921 1.00 86.69 151 ASN A O 1
ATOM 1262 N N . CYS A 1 152 ? 11.307 7.582 -11.529 1.00 89.69 152 CYS A N 1
ATOM 1263 C CA . CYS A 1 152 ? 10.053 8.337 -11.407 1.00 89.69 152 CYS A CA 1
ATOM 1264 C C . CYS A 1 152 ? 9.435 8.701 -12.767 1.00 89.69 152 CYS A C 1
ATOM 1266 O O . CYS A 1 152 ? 10.063 8.558 -13.825 1.00 89.69 152 CYS A O 1
ATOM 1268 N N . GLY A 1 153 ? 8.220 9.247 -12.726 1.00 91.44 153 GLY A N 1
ATOM 1269 C CA . GLY A 1 153 ? 7.519 9.761 -13.898 1.00 91.44 153 GLY A CA 1
ATOM 1270 C C . GLY A 1 153 ? 7.035 8.632 -14.798 1.00 91.44 153 GLY A C 1
ATOM 1271 O O . GLY A 1 153 ? 6.592 7.588 -14.323 1.00 91.44 153 GLY A O 1
ATOM 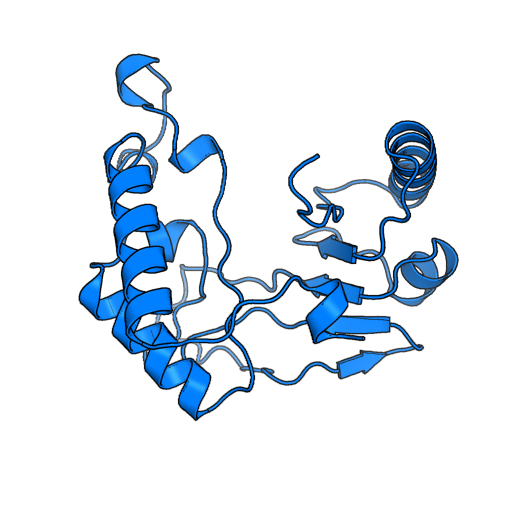1272 N N . LYS A 1 154 ? 7.220 8.803 -16.111 1.00 92.88 154 LYS A N 1
ATOM 1273 C CA . LYS A 1 154 ? 6.782 7.823 -17.112 1.00 92.88 154 LYS A CA 1
ATOM 1274 C C . LYS A 1 154 ? 7.329 6.411 -16.868 1.00 92.88 154 LYS A C 1
ATOM 1276 O O . LYS A 1 154 ? 6.619 5.432 -17.032 1.00 92.88 154 LYS A O 1
ATOM 1281 N N . ARG A 1 155 ? 8.568 6.296 -16.375 1.00 92.88 155 ARG A N 1
ATOM 1282 C CA . ARG A 1 155 ? 9.168 4.992 -16.039 1.00 92.88 155 ARG A CA 1
ATOM 1283 C C . ARG A 1 155 ? 8.431 4.271 -14.911 1.00 92.88 155 ARG A C 1
ATOM 1285 O O . ARG A 1 155 ? 8.399 3.046 -14.910 1.00 92.88 155 ARG A O 1
ATOM 1292 N N . MET A 1 156 ? 7.883 5.016 -13.953 1.00 94.94 156 MET A N 1
ATOM 1293 C CA . MET A 1 156 ? 7.090 4.460 -12.860 1.00 94.94 156 MET A CA 1
ATOM 1294 C C . MET A 1 156 ? 5.725 3.992 -13.370 1.00 94.94 156 MET A C 1
ATOM 1296 O O . MET A 1 156 ? 5.274 2.918 -12.982 1.00 94.94 156 MET A O 1
ATOM 1300 N N . GLU A 1 157 ? 5.100 4.762 -14.266 1.00 95.19 157 GLU A N 1
ATOM 1301 C CA . GLU A 1 157 ? 3.848 4.374 -14.933 1.00 95.19 157 GLU A CA 1
ATOM 1302 C C . GLU A 1 157 ? 4.021 3.078 -15.726 1.00 95.19 157 GLU A C 1
ATOM 1304 O O . GLU A 1 157 ? 3.295 2.120 -15.480 1.00 95.19 157 GLU A O 1
ATOM 1309 N N . ASP A 1 158 ? 5.026 3.015 -16.605 1.00 96.06 158 ASP A N 1
ATOM 1310 C CA . ASP A 1 158 ? 5.296 1.838 -17.444 1.00 96.06 158 ASP A CA 1
ATOM 1311 C C . ASP A 1 158 ? 5.606 0.605 -16.580 1.00 96.06 158 ASP A C 1
ATOM 1313 O O . ASP A 1 158 ? 5.237 -0.526 -16.899 1.00 96.06 158 ASP A O 1
ATOM 1317 N N . LYS A 1 159 ? 6.273 0.821 -15.440 1.00 95.88 159 LYS A N 1
ATOM 1318 C CA . LYS A 1 159 ? 6.543 -0.228 -14.459 1.00 95.88 159 LYS A CA 1
ATOM 1319 C C . LYS A 1 159 ? 5.261 -0.717 -13.790 1.00 95.88 159 LYS A C 1
ATOM 1321 O O . LYS A 1 159 ? 5.074 -1.923 -13.674 1.00 95.88 159 LYS A O 1
ATOM 1326 N N . LEU A 1 160 ? 4.386 0.184 -13.348 1.00 96.50 160 LEU A N 1
ATOM 1327 C CA . LEU A 1 160 ? 3.103 -0.201 -12.763 1.00 96.50 160 LEU A CA 1
ATOM 1328 C C . LEU A 1 160 ? 2.233 -0.948 -13.778 1.00 96.50 160 LEU A C 1
ATOM 1330 O O . LEU A 1 160 ? 1.685 -1.993 -13.445 1.00 96.50 160 LEU A O 1
ATOM 1334 N N . GLU A 1 161 ? 2.163 -0.465 -15.016 1.00 97.12 161 GLU A N 1
ATOM 1335 C CA . GLU A 1 161 ? 1.428 -1.121 -16.099 1.00 97.12 161 GLU A CA 1
ATOM 1336 C C . GLU A 1 161 ? 1.942 -2.546 -16.345 1.00 97.12 161 GLU A C 1
ATOM 1338 O O . GLU A 1 161 ? 1.165 -3.499 -16.319 1.00 97.12 161 GLU A O 1
ATOM 1343 N N . ALA A 1 162 ? 3.260 -2.723 -16.476 1.00 97.25 162 ALA A N 1
ATOM 1344 C CA . ALA A 1 162 ? 3.860 -4.046 -16.633 1.00 97.25 162 ALA A CA 1
ATOM 1345 C C . ALA A 1 162 ? 3.595 -4.970 -15.428 1.00 97.25 162 ALA A C 1
ATOM 1347 O O . ALA A 1 162 ? 3.425 -6.178 -15.599 1.00 97.25 162 ALA A O 1
ATOM 1348 N N . PHE A 1 163 ? 3.546 -4.421 -14.211 1.00 97.56 163 PHE A N 1
ATOM 1349 C CA . PHE A 1 163 ? 3.233 -5.190 -13.007 1.00 97.56 163 PHE A CA 1
ATOM 1350 C C . PHE A 1 163 ? 1.771 -5.657 -12.981 1.00 97.56 163 PHE A C 1
ATOM 1352 O O . PHE A 1 163 ? 1.511 -6.825 -12.696 1.00 97.56 163 PHE A O 1
ATOM 1359 N N . LEU A 1 164 ? 0.829 -4.775 -13.323 1.00 96.69 164 LEU A N 1
ATOM 1360 C CA . LEU A 1 164 ? -0.597 -5.103 -13.386 1.00 96.69 164 LEU A CA 1
ATOM 1361 C C . LEU A 1 164 ? -0.907 -6.096 -14.512 1.00 96.69 164 LEU A C 1
ATOM 1363 O O . LEU A 1 164 ? -1.683 -7.026 -14.307 1.00 96.69 164 LEU A O 1
ATOM 1367 N N . ASN A 1 165 ? -0.262 -5.951 -15.671 1.00 97.75 165 ASN A N 1
ATOM 1368 C CA . ASN A 1 165 ? -0.394 -6.915 -16.764 1.00 97.75 165 ASN A CA 1
ATOM 1369 C C . ASN A 1 165 ? 0.082 -8.304 -16.332 1.00 97.75 165 ASN A C 1
ATOM 1371 O O . ASN A 1 165 ? -0.637 -9.277 -16.526 1.00 97.75 165 ASN A O 1
ATOM 1375 N N . TRP A 1 166 ? 1.227 -8.390 -15.653 1.00 97.69 166 TRP A N 1
ATOM 1376 C CA . TRP A 1 166 ? 1.719 -9.656 -15.109 1.00 97.69 166 TRP A CA 1
ATOM 1377 C C . TRP A 1 166 ? 0.763 -10.276 -14.076 1.00 97.69 166 TRP A C 1
ATOM 1379 O O . TRP A 1 166 ? 0.539 -11.484 -14.114 1.00 97.69 166 TRP A O 1
ATOM 1389 N N . ILE A 1 167 ? 0.167 -9.476 -13.183 1.00 96.94 167 ILE A N 1
ATOM 1390 C CA . ILE A 1 167 ? -0.867 -9.943 -12.237 1.00 96.94 167 ILE A CA 1
ATOM 1391 C C . ILE A 1 167 ? -2.035 -10.590 -12.992 1.00 96.94 167 ILE A C 1
ATOM 1393 O O . ILE A 1 167 ? -2.451 -11.693 -12.641 1.00 96.94 167 ILE A O 1
ATOM 1397 N N . ASN A 1 168 ? -2.521 -9.929 -14.047 1.00 96.19 168 ASN A N 1
ATOM 1398 C CA . ASN A 1 168 ? -3.635 -10.421 -14.856 1.00 96.19 168 ASN A CA 1
ATOM 1399 C C . ASN A 1 168 ? -3.268 -11.695 -15.631 1.00 96.19 168 ASN A C 1
ATOM 1401 O 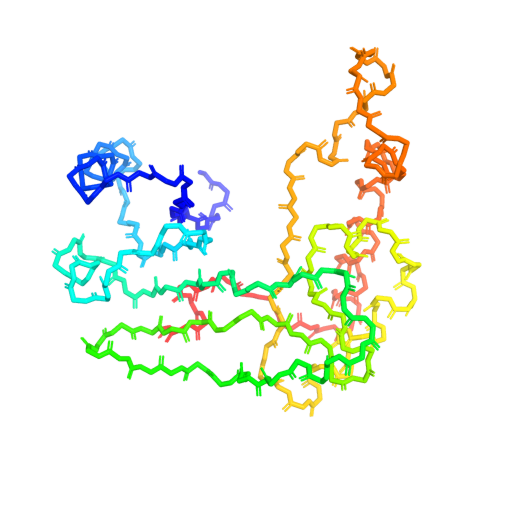O . ASN A 1 168 ? -4.045 -12.643 -15.649 1.00 96.19 168 ASN A O 1
ATOM 1405 N N . GLU A 1 169 ? -2.079 -11.740 -16.236 1.00 97.00 169 GLU A N 1
ATOM 1406 C CA . GLU A 1 169 ? -1.568 -12.907 -16.972 1.00 97.00 169 GLU A CA 1
ATOM 1407 C C . GLU A 1 169 ? -1.417 -14.149 -16.086 1.00 97.00 169 GLU A C 1
ATOM 1409 O O . GLU A 1 169 ? -1.538 -15.271 -16.571 1.00 97.00 169 GLU A O 1
ATOM 1414 N N . ASN A 1 170 ? -1.145 -13.953 -14.794 1.00 96.00 170 ASN A N 1
ATOM 1415 C CA . ASN A 1 170 ? -1.019 -15.031 -13.813 1.00 96.00 170 ASN A CA 1
ATOM 1416 C C . ASN A 1 170 ? -2.321 -15.274 -13.033 1.00 96.00 170 ASN A C 1
ATOM 1418 O O . ASN A 1 170 ? -2.292 -15.996 -12.038 1.00 96.00 170 ASN A O 1
ATOM 1422 N N . GLU A 1 171 ? -3.431 -14.658 -13.455 1.00 94.62 171 GLU A N 1
ATOM 1423 C CA . GLU A 1 171 ? -4.765 -14.807 -12.857 1.00 94.62 171 GLU A CA 1
ATOM 1424 C C . GLU A 1 171 ? -4.774 -14.573 -11.334 1.00 94.62 171 GLU A C 1
ATOM 1426 O O . GLU A 1 171 ? -5.508 -15.213 -10.578 1.00 94.62 171 GLU A O 1
ATOM 1431 N N . MET A 1 172 ? -3.936 -13.646 -10.859 1.00 94.62 172 MET A N 1
ATOM 1432 C CA . MET A 1 172 ? -3.829 -13.355 -9.433 1.00 94.62 172 MET A CA 1
ATOM 1433 C C . MET A 1 172 ? -5.016 -12.503 -8.972 1.00 94.62 172 MET A C 1
ATOM 1435 O O . MET A 1 172 ? -5.335 -11.472 -9.568 1.00 94.62 172 MET A O 1
ATOM 1439 N N . ALA A 1 173 ? -5.656 -12.913 -7.875 1.00 93.56 173 ALA A N 1
ATOM 1440 C CA . ALA A 1 173 ? -6.777 -12.179 -7.304 1.00 93.56 173 ALA A CA 1
ATOM 1441 C C . ALA A 1 173 ? -6.332 -10.801 -6.785 1.00 93.56 173 ALA A C 1
ATOM 1443 O O . ALA A 1 173 ? -5.342 -10.675 -6.064 1.00 93.56 173 ALA A O 1
ATOM 1444 N N . THR A 1 174 ? -7.101 -9.766 -7.119 1.00 94.31 174 THR A N 1
ATOM 1445 C CA . THR A 1 174 ? -6.931 -8.410 -6.585 1.00 94.31 174 THR A CA 1
ATOM 1446 C C . THR A 1 174 ? -8.220 -7.979 -5.900 1.00 94.31 174 THR A C 1
ATOM 1448 O O . THR A 1 174 ? -9.315 -8.261 -6.384 1.00 94.31 174 THR A O 1
ATOM 1451 N N . SER A 1 175 ? -8.104 -7.324 -4.746 1.00 94.00 175 SER A N 1
ATOM 1452 C CA . SER A 1 175 ? -9.259 -6.919 -3.945 1.00 94.00 175 SER A CA 1
ATOM 1453 C C . SER A 1 175 ? -9.045 -5.550 -3.308 1.00 94.00 175 SER A C 1
ATOM 1455 O O . SER A 1 175 ? -7.911 -5.101 -3.119 1.00 94.00 175 SER A O 1
ATOM 1457 N N . ARG A 1 176 ? -10.150 -4.877 -2.976 1.00 93.50 176 ARG A N 1
ATOM 1458 C CA . ARG A 1 176 ? -10.123 -3.710 -2.085 1.00 93.50 176 ARG A CA 1
ATOM 1459 C C . ARG A 1 176 ? -9.967 -4.211 -0.657 1.00 93.50 176 ARG A C 1
ATOM 1461 O O . ARG A 1 176 ? -10.446 -5.291 -0.324 1.00 93.50 176 ARG A O 1
ATOM 1468 N N . MET A 1 177 ? -9.352 -3.410 0.202 1.00 91.25 177 MET A N 1
ATOM 1469 C CA . MET A 1 177 ? -9.051 -3.850 1.561 1.00 91.25 177 MET A CA 1
ATOM 1470 C C . MET A 1 177 ? -10.331 -4.194 2.332 1.00 91.25 177 MET A C 1
ATOM 1472 O O . MET A 1 177 ? -10.419 -5.259 2.936 1.00 91.25 177 MET A O 1
ATOM 1476 N N . LYS A 1 178 ? -11.371 -3.363 2.215 1.00 88.94 178 LYS A N 1
ATOM 1477 C CA . LYS A 1 178 ? -12.676 -3.656 2.828 1.00 88.94 178 LYS A CA 1
ATOM 1478 C C . LYS A 1 178 ? -13.347 -4.951 2.357 1.00 88.94 178 LYS A C 1
ATOM 1480 O O . LYS A 1 178 ? -14.136 -5.477 3.121 1.00 88.94 178 LYS A O 1
ATOM 1485 N N . ASP A 1 179 ? -13.103 -5.406 1.126 1.00 90.88 179 ASP A N 1
ATOM 1486 C CA . ASP A 1 179 ? -13.745 -6.617 0.585 1.00 90.88 179 ASP A CA 1
ATOM 1487 C C . ASP A 1 179 ? -12.892 -7.864 0.866 1.00 90.88 179 ASP A C 1
ATOM 1489 O O . ASP A 1 179 ? -13.338 -8.988 0.683 1.00 90.88 179 ASP A O 1
ATOM 1493 N N . TYR A 1 180 ? -11.619 -7.669 1.222 1.00 90.62 180 TYR A N 1
ATOM 1494 C CA . TYR A 1 180 ? -10.732 -8.746 1.643 1.00 90.62 180 TYR A CA 1
ATOM 1495 C C . TYR A 1 180 ? -10.921 -9.081 3.128 1.00 90.62 180 TYR A C 1
ATOM 1497 O O . TYR A 1 180 ? -10.822 -10.240 3.516 1.00 90.62 180 TYR A O 1
ATOM 1505 N N . ILE A 1 181 ? -11.184 -8.066 3.957 1.00 86.62 181 ILE A N 1
ATOM 1506 C CA . ILE A 1 181 ? -11.354 -8.223 5.408 1.00 86.62 181 ILE A CA 1
ATOM 1507 C C . ILE A 1 181 ? -12.780 -8.666 5.786 1.00 86.62 181 ILE A C 1
ATOM 1509 O O . ILE A 1 181 ? -12.937 -9.376 6.778 1.00 86.62 181 ILE A O 1
ATOM 1513 N N . PHE A 1 182 ? -13.803 -8.243 5.031 1.00 79.88 182 PHE A N 1
ATOM 1514 C CA . PHE A 1 182 ? -15.229 -8.478 5.314 1.00 79.88 182 PHE A CA 1
ATOM 1515 C C . PHE A 1 182 ? -15.926 -9.164 4.144 1.00 79.88 182 PHE A C 1
ATOM 1517 O O . PHE A 1 182 ? -16.799 -10.020 4.415 1.00 79.88 182 PHE A O 1
#